Protein AF-0000000083412541 (afdb_homodimer)

Structure (mmCIF, N/CA/C/O backbone):
data_AF-0000000083412541-model_v1
#
loop_
_entity.id
_entity.type
_entity.pdbx_description
1 polymer 'Uncharacterized protein'
#
loop_
_atom_site.group_PDB
_atom_site.id
_atom_site.type_symbol
_atom_site.label_atom_id
_atom_site.label_alt_id
_atom_site.label_comp_id
_atom_site.label_asym_id
_atom_site.label_entity_id
_atom_site.label_seq_id
_atom_site.pdbx_PDB_ins_code
_atom_site.Cartn_x
_atom_site.Cartn_y
_atom_site.Cartn_z
_atom_site.occupancy
_atom_site.B_iso_or_equiv
_atom_site.auth_seq_id
_atom_site.auth_comp_id
_atom_site.auth_asym_id
_atom_site.auth_atom_id
_atom_site.pdbx_PDB_model_num
ATOM 1 N N . MET A 1 1 ? 16.438 6.242 -20.375 1 24.89 1 MET A N 1
ATOM 2 C CA . MET A 1 1 ? 15.352 6.723 -19.5 1 24.89 1 MET A CA 1
ATOM 3 C C . MET A 1 1 ? 15.547 6.246 -18.078 1 24.89 1 MET A C 1
ATOM 5 O O . MET A 1 1 ? 15.539 5.043 -17.812 1 24.89 1 MET A O 1
ATOM 9 N N . MET A 1 2 ? 16.391 6.902 -17.281 1 26.73 2 MET A N 1
ATOM 10 C CA . MET A 1 2 ? 16.906 6.688 -15.922 1 26.73 2 MET A CA 1
ATOM 11 C C . MET A 1 2 ? 15.758 6.418 -14.953 1 26.73 2 MET A C 1
ATOM 13 O O . MET A 1 2 ? 14.922 7.293 -14.711 1 26.73 2 MET A O 1
ATOM 17 N N . LYS A 1 3 ? 15.023 5.434 -14.969 1 42.69 3 LYS A N 1
ATOM 18 C CA . LYS A 1 3 ? 14.062 5.035 -13.945 1 42.69 3 LYS A CA 1
ATOM 19 C C . LYS A 1 3 ? 14.547 5.426 -12.555 1 42.69 3 LYS A C 1
ATOM 21 O O . LYS A 1 3 ? 15.578 4.941 -12.094 1 42.69 3 LYS A O 1
ATOM 26 N N . ASP A 1 4 ? 14.375 6.77 -12.156 1 46.69 4 ASP A N 1
ATOM 27 C CA . ASP A 1 4 ? 14.883 7.516 -11.008 1 46.69 4 ASP A CA 1
ATOM 28 C C . ASP A 1 4 ? 14.891 6.645 -9.75 1 46.69 4 ASP A C 1
ATOM 30 O O . ASP A 1 4 ? 14.016 5.797 -9.57 1 46.69 4 ASP A O 1
ATOM 34 N N . ALA A 1 5 ? 16 6.465 -9.242 1 48.81 5 ALA A N 1
ATOM 35 C CA . ALA A 1 5 ? 16.297 5.727 -8.016 1 48.81 5 ALA A CA 1
ATOM 36 C C . ALA A 1 5 ? 15.141 5.852 -7.016 1 48.81 5 ALA A C 1
ATOM 38 O O . ALA A 1 5 ? 14.883 4.934 -6.234 1 48.81 5 ALA A O 1
ATOM 39 N N . GLU A 1 6 ? 14.383 6.984 -7.168 1 51.44 6 GLU A N 1
ATOM 40 C CA . GLU A 1 6 ? 13.297 7.289 -6.234 1 51.44 6 GLU A CA 1
ATOM 41 C C . GLU A 1 6 ? 12.109 6.359 -6.445 1 51.44 6 GLU A C 1
ATOM 43 O O . GLU A 1 6 ? 11.344 6.094 -5.516 1 51.44 6 GLU A O 1
ATOM 48 N N . GLN A 1 7 ? 11.984 5.785 -7.664 1 57.19 7 GLN A N 1
ATOM 49 C CA . GLN A 1 7 ? 10.852 4.922 -7.977 1 57.19 7 GLN A CA 1
ATOM 50 C C . GLN A 1 7 ? 10.977 3.572 -7.277 1 57.19 7 GLN A C 1
ATOM 52 O O . GLN A 1 7 ? 9.977 2.875 -7.074 1 57.19 7 GLN A O 1
ATOM 57 N N . PHE A 1 8 ? 12.125 3.439 -6.754 1 64.38 8 PHE A N 1
ATOM 58 C CA . PHE A 1 8 ? 12.336 2.09 -6.246 1 64.38 8 PHE A CA 1
ATOM 59 C C . PHE A 1 8 ? 12.367 2.08 -4.723 1 64.38 8 PHE A C 1
ATOM 61 O O . PHE A 1 8 ? 12.805 1.107 -4.109 1 64.38 8 PHE A O 1
ATOM 68 N N . ARG A 1 9 ? 12.016 3.271 -4.273 1 81.12 9 ARG A N 1
ATOM 69 C CA . ARG A 1 9 ? 11.953 3.314 -2.814 1 81.12 9 ARG A CA 1
ATOM 70 C C . ARG A 1 9 ? 10.703 4.051 -2.338 1 81.12 9 ARG A C 1
ATOM 72 O O . ARG A 1 9 ? 10.273 5.023 -2.963 1 81.12 9 ARG A O 1
ATOM 79 N N . ASP A 1 10 ? 10.156 3.475 -1.354 1 89.44 10 ASP A N 1
ATOM 80 C CA . ASP A 1 10 ? 9.062 4.195 -0.703 1 89.44 10 ASP A CA 1
ATOM 81 C C . ASP A 1 10 ? 9.602 5.207 0.305 1 89.44 10 ASP A C 1
ATOM 83 O O . ASP A 1 10 ? 10.328 4.844 1.235 1 89.44 10 ASP A O 1
ATOM 87 N N . THR A 1 11 ? 9.297 6.469 0.085 1 93.88 11 THR A N 1
ATOM 88 C CA . THR A 1 11 ? 9.719 7.52 1.002 1 93.88 11 THR A CA 1
ATOM 89 C C . THR A 1 11 ? 9 7.387 2.344 1 93.88 11 THR A C 1
ATOM 91 O O . THR A 1 11 ? 9.609 7.559 3.398 1 93.88 11 THR A O 1
ATOM 94 N N . VAL A 1 12 ? 7.738 7.137 2.268 1 96.31 12 VAL A N 1
ATOM 95 C CA . VAL A 1 12 ? 6.922 6.812 3.432 1 96.31 12 VAL A CA 1
ATOM 96 C C . VAL A 1 12 ? 6.543 5.332 3.404 1 96.31 12 VAL A C 1
ATOM 98 O O . VAL A 1 12 ? 5.883 4.871 2.471 1 96.31 12 VAL A O 1
ATOM 101 N N . SER A 1 13 ? 6.977 4.645 4.418 1 93.88 13 SER A N 1
ATOM 102 C CA . SER A 1 13 ? 6.832 3.193 4.406 1 93.88 13 SER A CA 1
ATOM 103 C C . SER A 1 13 ? 5.363 2.783 4.363 1 93.88 13 SER A C 1
ATOM 105 O O . SER A 1 13 ? 4.496 3.51 4.852 1 93.88 13 SER A O 1
ATOM 107 N N . ALA A 1 14 ? 5.086 1.618 3.879 1 93.25 14 ALA A N 1
ATOM 108 C CA . ALA A 1 14 ? 3.734 1.067 3.826 1 93.25 14 ALA A CA 1
ATOM 109 C C . ALA A 1 14 ? 3.143 0.932 5.227 1 93.25 14 ALA A C 1
ATOM 111 O O . ALA A 1 14 ? 1.951 1.177 5.43 1 93.25 14 ALA A O 1
ATOM 112 N N . LYS A 1 15 ? 3.986 0.54 6.188 1 92.62 15 LYS A N 1
ATOM 113 C CA . LYS A 1 15 ? 3.508 0.376 7.555 1 92.62 15 LYS A CA 1
ATOM 114 C C . LYS A 1 15 ? 3.061 1.71 8.148 1 92.62 15 LYS A C 1
ATOM 116 O O . LYS A 1 15 ? 2.01 1.792 8.781 1 92.62 15 LYS A O 1
ATOM 121 N N . LEU A 1 16 ? 3.875 2.715 7.922 1 96.25 16 LEU A N 1
ATOM 122 C CA . LEU A 1 16 ? 3.486 4.039 8.391 1 96.25 16 LEU A CA 1
ATOM 123 C C . LEU A 1 16 ? 2.215 4.512 7.699 1 96.25 16 LEU A C 1
ATOM 125 O O . LEU A 1 16 ? 1.306 5.035 8.344 1 96.25 16 LEU A O 1
ATOM 129 N N . CYS A 1 17 ? 2.113 4.324 6.414 1 95.88 17 CYS A N 1
ATOM 130 C CA . CYS A 1 17 ? 0.925 4.711 5.664 1 95.88 17 CYS A CA 1
ATOM 131 C C . CYS A 1 17 ? -0.315 4.012 6.207 1 95.88 17 CYS A C 1
ATOM 133 O O . CYS A 1 17 ? -1.375 4.629 6.332 1 95.88 17 CYS A O 1
ATOM 135 N N . ASN A 1 18 ? -0.143 2.797 6.516 1 93.25 18 ASN A N 1
ATOM 136 C CA . ASN A 1 18 ? -1.267 2.043 7.062 1 93.25 18 ASN A CA 1
ATOM 137 C C . ASN A 1 18 ? -1.729 2.617 8.398 1 93.25 18 ASN A C 1
ATOM 139 O O . ASN A 1 18 ? -2.932 2.715 8.656 1 93.25 18 ASN A O 1
ATOM 143 N N . CYS A 1 19 ? -0.834 2.971 9.203 1 95.25 19 CYS A N 1
ATOM 144 C CA . CYS A 1 19 ? -1.18 3.574 10.484 1 95.25 19 CYS A CA 1
ATOM 145 C C . CYS A 1 19 ? -1.854 4.926 10.281 1 95.25 19 CYS A C 1
ATOM 147 O O . CYS A 1 19 ? -2.85 5.23 10.945 1 95.25 19 CYS A O 1
ATOM 149 N N . LEU A 1 20 ? -1.343 5.676 9.398 1 97.56 20 LEU A N 1
ATOM 150 C CA . LEU A 1 20 ? -1.844 7.023 9.172 1 97.56 20 LEU A CA 1
ATOM 151 C C . LEU A 1 20 ? -3.205 6.988 8.484 1 97.56 20 LEU A C 1
ATOM 153 O O . LEU A 1 20 ? -4.02 7.898 8.664 1 97.56 20 LEU A O 1
ATOM 157 N N . TYR A 1 21 ? -3.455 5.977 7.672 1 95.5 21 TYR A N 1
ATOM 158 C CA . TYR A 1 21 ? -4.699 5.871 6.914 1 95.5 21 TYR A CA 1
ATOM 159 C C . TYR A 1 21 ? -5.906 5.938 7.844 1 95.5 21 TYR A C 1
ATOM 161 O O . TYR A 1 21 ? -6.895 6.609 7.539 1 95.5 21 TYR A O 1
ATOM 169 N N . GLU A 1 22 ? -5.809 5.328 8.977 1 93.19 22 GLU A N 1
ATOM 170 C CA . GLU A 1 22 ? -6.922 5.293 9.922 1 93.19 22 GLU A CA 1
ATOM 171 C C . GLU A 1 22 ? -7.23 6.688 10.461 1 93.19 22 GLU A C 1
ATOM 173 O O . GLU A 1 22 ? -8.391 7.02 10.711 1 93.19 22 GLU A O 1
ATOM 178 N N . ALA A 1 23 ? -6.207 7.449 10.617 1 95.44 23 ALA A N 1
ATOM 179 C CA . ALA A 1 23 ? -6.352 8.797 11.172 1 95.44 23 ALA A CA 1
ATOM 180 C C . ALA A 1 23 ? -6.801 9.781 10.094 1 95.44 23 ALA A C 1
ATOM 182 O O . ALA A 1 23 ? -7.422 10.805 10.406 1 95.44 23 ALA A O 1
ATOM 183 N N . CYS A 1 24 ? -6.539 9.477 8.844 1 95.5 24 CYS A N 1
ATOM 184 C CA . CYS A 1 24 ? -6.73 10.445 7.77 1 95.5 24 CYS A CA 1
ATOM 185 C C . CYS A 1 24 ? -7.98 10.117 6.961 1 95.5 24 CYS A C 1
ATOM 187 O O . CYS A 1 24 ? -8.57 11.008 6.336 1 95.5 24 CYS A O 1
ATOM 189 N N . ASN A 1 25 ? -8.352 8.852 6.898 1 92.25 25 ASN A N 1
ATOM 190 C CA . ASN A 1 25 ? -9.5 8.422 6.102 1 92.25 25 ASN A CA 1
ATOM 191 C C . ASN A 1 25 ? -10.789 9.078 6.574 1 92.25 25 ASN A C 1
ATOM 193 O O . ASN A 1 25 ? -11.07 9.109 7.773 1 92.25 25 ASN A O 1
ATOM 197 N N . GLU A 1 26 ? -11.547 9.641 5.641 1 89.94 26 GLU A N 1
ATOM 198 C CA . GLU A 1 26 ? -12.812 10.328 5.859 1 89.94 26 GLU A CA 1
ATOM 199 C C . GLU A 1 26 ? -12.609 11.641 6.602 1 89.94 26 GLU A C 1
ATOM 201 O O . GLU A 1 26 ? -13.578 12.297 7.004 1 89.94 26 GLU A O 1
ATOM 206 N N . VAL A 1 27 ? -11.398 12.047 7.012 1 93 27 VAL A N 1
ATOM 207 C CA . VAL A 1 27 ? -11.078 13.328 7.625 1 93 27 VAL A CA 1
ATOM 208 C C . VAL A 1 27 ? -10.375 14.227 6.605 1 93 27 VAL A C 1
ATOM 210 O O . VAL A 1 27 ? -10.844 15.328 6.309 1 93 27 VAL A O 1
ATOM 213 N N . LEU A 1 28 ? -9.297 13.664 6.035 1 93.62 28 LEU A N 1
ATOM 214 C CA . LEU A 1 28 ? -8.531 14.43 5.059 1 93.62 28 LEU A CA 1
ATOM 215 C C . LEU A 1 28 ? -8.844 13.961 3.641 1 93.62 28 LEU A C 1
ATOM 217 O O . LEU A 1 28 ? -8.695 14.727 2.684 1 93.62 28 LEU A O 1
ATOM 221 N N . PHE A 1 29 ? -9.211 12.664 3.557 1 86.75 29 PHE A N 1
ATOM 222 C CA . PHE A 1 29 ? -9.43 12.047 2.254 1 86.75 29 PHE A CA 1
ATOM 223 C C . PHE A 1 29 ? -10.75 11.281 2.238 1 86.75 29 PHE A C 1
ATOM 225 O O . PHE A 1 29 ? -11.133 10.672 3.24 1 86.75 29 PHE A O 1
ATOM 232 N N . GLU A 1 30 ? -11.359 11.523 1.065 1 83 30 GLU A N 1
ATOM 233 C CA . GLU A 1 30 ? -12.57 10.734 0.871 1 83 30 GLU A CA 1
ATOM 234 C C . GLU A 1 30 ? -12.438 9.797 -0.327 1 83 30 GLU A C 1
ATOM 236 O O . GLU A 1 30 ? -11.664 10.062 -1.246 1 83 30 GLU A O 1
ATOM 241 N N . PHE A 1 31 ? -13.086 8.656 -0.274 1 80.5 31 PHE A N 1
ATOM 242 C CA . PHE A 1 31 ? -13.188 7.715 -1.385 1 80.5 31 PHE A CA 1
ATOM 243 C C . PHE A 1 31 ? -11.812 7.191 -1.776 1 80.5 31 PHE A C 1
ATOM 245 O O . PHE A 1 31 ? -11.453 7.203 -2.955 1 80.5 31 PHE A O 1
ATOM 252 N N . THR A 1 32 ? -11.023 6.938 -0.746 1 85.5 32 THR A N 1
ATOM 253 C CA . THR A 1 32 ? -9.688 6.398 -0.961 1 85.5 32 THR A CA 1
ATOM 254 C C . THR A 1 32 ? -9.531 5.051 -0.264 1 85.5 32 THR A C 1
ATOM 256 O O . THR A 1 32 ? -10.383 4.656 0.535 1 85.5 32 THR A O 1
ATOM 259 N N . THR A 1 33 ? -8.594 4.277 -0.745 1 89.06 33 THR A N 1
ATOM 260 C CA . THR A 1 33 ? -8.227 3.016 -0.11 1 89.06 33 THR A CA 1
ATOM 261 C C . THR A 1 33 ? -6.84 3.109 0.519 1 89.06 33 THR A C 1
ATOM 263 O O . THR A 1 33 ? -6.078 4.031 0.217 1 89.06 33 THR A O 1
ATOM 266 N N . PRO A 1 34 ? -6.5 2.207 1.405 1 91.25 34 PRO A N 1
ATOM 267 C CA . PRO A 1 34 ? -5.152 2.213 1.986 1 91.25 34 PRO A CA 1
ATOM 268 C C . PRO A 1 34 ? -4.055 2.205 0.928 1 91.25 34 PRO A C 1
ATOM 270 O O . PRO A 1 34 ? -3.031 2.877 1.089 1 91.25 34 PRO A O 1
ATOM 273 N N . ILE A 1 35 ? -4.293 1.485 -0.085 1 90.5 35 ILE A N 1
ATOM 274 C CA . ILE A 1 35 ? -3.289 1.375 -1.137 1 90.5 35 ILE A CA 1
ATOM 275 C C . ILE A 1 35 ? -3.178 2.701 -1.886 1 90.5 35 ILE A C 1
ATOM 277 O O . ILE A 1 35 ? -2.076 3.209 -2.104 1 90.5 35 ILE A O 1
ATOM 281 N N . MET A 1 36 ? -4.312 3.275 -2.215 1 87.25 36 MET A N 1
ATOM 282 C CA . MET A 1 36 ? -4.305 4.566 -2.9 1 87.25 36 MET A CA 1
ATOM 283 C C . MET A 1 36 ? -3.707 5.648 -2.01 1 87.25 36 MET A C 1
ATOM 285 O O . MET A 1 36 ? -2.963 6.508 -2.486 1 87.25 36 MET A O 1
ATOM 289 N N . PHE A 1 37 ? -4.043 5.586 -0.778 1 91.12 37 PHE A N 1
ATOM 290 C CA . PHE A 1 37 ? -3.475 6.523 0.181 1 91.12 37 PHE A CA 1
ATOM 291 C C . PHE A 1 37 ? -1.955 6.41 0.211 1 91.12 37 PHE A C 1
ATOM 293 O O . PHE A 1 37 ? -1.251 7.422 0.175 1 91.12 37 PHE A O 1
ATOM 300 N N . SER A 1 38 ? -1.471 5.16 0.249 1 91.69 38 SER A N 1
ATOM 301 C CA . SER A 1 38 ? -0.03 4.934 0.283 1 91.69 38 SER A CA 1
ATOM 302 C C . SER A 1 38 ? 0.643 5.457 -0.981 1 91.69 38 SER A C 1
ATOM 304 O O . SER A 1 38 ? 1.747 6.004 -0.922 1 91.69 38 SER A O 1
ATOM 306 N N . PHE A 1 39 ? -0.019 5.215 -2.01 1 88.88 39 PHE A N 1
ATOM 307 C CA . PHE A 1 39 ? 0.487 5.711 -3.283 1 88.88 39 PHE A CA 1
ATOM 308 C C . PHE A 1 39 ? 0.556 7.234 -3.281 1 88.88 39 PHE A C 1
ATOM 310 O O . PHE A 1 39 ? 1.54 7.816 -3.742 1 88.88 39 PHE A O 1
ATOM 317 N N . TYR A 1 40 ? -0.439 7.848 -2.754 1 88.5 40 TYR A N 1
ATOM 318 C CA . TYR A 1 40 ? -0.505 9.305 -2.664 1 88.5 40 TYR A CA 1
ATOM 319 C C . TYR A 1 40 ? 0.559 9.836 -1.715 1 88.5 40 TYR A C 1
ATOM 321 O O . TYR A 1 40 ? 1.226 10.828 -2.018 1 88.5 40 TYR A O 1
ATOM 329 N N . MET A 1 41 ? 0.7 9.148 -0.62 1 92.19 41 MET A N 1
ATOM 330 C CA . MET A 1 41 ? 1.68 9.562 0.384 1 92.19 41 MET A CA 1
ATOM 331 C C . MET A 1 41 ? 3.094 9.516 -0.185 1 92.19 41 MET A C 1
ATOM 333 O O . MET A 1 41 ? 3.98 10.227 0.285 1 92.19 41 MET A O 1
ATOM 337 N N . ASN A 1 42 ? 3.209 8.719 -1.214 1 91.19 42 ASN A N 1
ATOM 338 C CA . ASN A 1 42 ? 4.539 8.586 -1.796 1 91.19 42 ASN A CA 1
ATOM 339 C C . ASN A 1 42 ? 4.652 9.328 -3.121 1 91.19 42 ASN A C 1
ATOM 341 O O . ASN A 1 42 ? 5.59 9.109 -3.889 1 91.19 42 ASN A O 1
ATOM 345 N N . ILE A 1 43 ? 3.721 10.062 -3.389 1 88.12 43 ILE A N 1
ATOM 346 C CA . ILE A 1 43 ? 3.703 11 -4.508 1 88.12 43 ILE A CA 1
ATOM 347 C C . ILE A 1 43 ? 3.887 10.242 -5.82 1 88.12 43 ILE A C 1
ATOM 349 O O . ILE A 1 43 ? 4.645 10.664 -6.691 1 88.12 43 ILE A O 1
ATOM 353 N N . ARG A 1 44 ? 3.445 8.992 -5.887 1 77.88 44 ARG A N 1
ATOM 354 C CA . ARG A 1 44 ? 3.678 8.148 -7.051 1 77.88 44 ARG A CA 1
ATOM 355 C C . ARG A 1 44 ? 2.605 8.367 -8.109 1 77.88 44 ARG A C 1
ATOM 357 O O . ARG A 1 44 ? 2.742 7.898 -9.242 1 77.88 44 ARG A O 1
ATOM 364 N N . SER A 1 45 ? 1.437 8.867 -7.906 1 63.84 45 SER A N 1
ATOM 365 C CA . SER A 1 45 ? 0.427 9 -8.953 1 63.84 45 SER A CA 1
ATOM 366 C C . SER A 1 45 ? 0.494 10.367 -9.617 1 63.84 45 SER A C 1
ATOM 368 O O . SER A 1 45 ? 0.672 11.391 -8.945 1 63.84 45 SER A O 1
ATOM 370 N N . GLU A 1 46 ? 0.803 10.266 -10.922 1 56.28 46 GLU A N 1
ATOM 371 C CA . GLU A 1 46 ? 0.616 11.547 -11.594 1 56.28 46 GLU A CA 1
ATOM 372 C C . GLU A 1 46 ? -0.847 11.977 -11.562 1 56.28 46 GLU A C 1
ATOM 374 O O . GLU A 1 46 ? -1.148 13.172 -11.594 1 56.28 46 GLU A O 1
ATOM 379 N N . GLN A 1 47 ? -1.714 10.914 -11.797 1 54.22 47 GLN A N 1
ATOM 380 C CA . GLN A 1 47 ? -3.131 11.258 -11.836 1 54.22 47 GLN A CA 1
ATOM 381 C C . GLN A 1 47 ? -3.713 11.352 -10.422 1 54.22 47 GLN A C 1
ATOM 383 O O . GLN A 1 47 ? -3.361 10.555 -9.547 1 54.22 47 GLN A O 1
ATOM 388 N N . ASP A 1 48 ? -4.027 12.531 -10.086 1 53.44 48 ASP A N 1
ATOM 389 C CA . ASP A 1 48 ? -4.645 12.898 -8.812 1 53.44 48 ASP A CA 1
ATOM 390 C C . ASP A 1 48 ? -5.961 12.148 -8.609 1 53.44 48 ASP A C 1
ATOM 392 O O . ASP A 1 48 ? -7.02 12.609 -9.039 1 53.44 48 ASP A O 1
ATOM 396 N N . PHE A 1 49 ? -5.945 10.859 -8.453 1 55.25 49 PHE A N 1
ATOM 397 C CA . PHE A 1 49 ? -7.23 10.195 -8.281 1 55.25 49 PHE A CA 1
ATOM 398 C C . PHE A 1 49 ? -7.871 10.578 -6.953 1 55.25 49 PHE A C 1
ATOM 400 O O . PHE A 1 49 ? -9.086 10.477 -6.789 1 55.25 49 PHE A O 1
ATOM 407 N N . PHE A 1 50 ? -6.934 11.188 -6.227 1 63.72 50 PHE A N 1
ATOM 408 C CA . PHE A 1 50 ? -7.43 11.445 -4.879 1 63.72 50 PHE A CA 1
ATOM 409 C C . PHE A 1 50 ? -6.953 12.805 -4.375 1 63.72 50 PHE A C 1
ATOM 411 O O . PHE A 1 50 ? -5.793 13.172 -4.574 1 63.72 50 PHE A O 1
ATOM 418 N N . GLN A 1 51 ? -8.016 13.539 -4.199 1 70.31 51 GLN A N 1
ATOM 419 C CA . GLN A 1 51 ? -7.695 14.859 -3.654 1 70.31 51 GLN A CA 1
ATOM 420 C C . GLN A 1 51 ? -8.172 14.984 -2.209 1 70.31 51 GLN A C 1
ATOM 422 O O . GLN A 1 51 ? -9.242 14.477 -1.856 1 70.31 51 GLN A O 1
ATOM 427 N N . PRO A 1 52 ? -7.285 15.609 -1.458 1 75.81 52 PRO A N 1
ATOM 428 C CA . PRO A 1 52 ? -7.715 15.891 -0.084 1 75.81 52 PRO A CA 1
ATOM 429 C C . PRO A 1 52 ? -8.984 16.734 -0.021 1 75.81 52 PRO A C 1
ATOM 431 O O . PRO A 1 52 ? -9.25 17.516 -0.938 1 75.81 52 PRO A O 1
ATOM 434 N N . ILE A 1 53 ? -9.781 16.438 1.003 1 81.25 53 ILE A N 1
ATOM 435 C CA . ILE A 1 53 ? -11.008 17.203 1.258 1 81.25 53 ILE A CA 1
ATOM 436 C C . ILE A 1 53 ? -10.672 18.688 1.407 1 81.25 53 ILE A C 1
ATOM 438 O O . ILE A 1 53 ? -9.672 19.047 2.031 1 81.25 53 ILE A O 1
ATOM 442 N N . LYS A 1 54 ? -11.57 19.438 0.964 1 77.75 54 LYS A N 1
ATOM 443 C CA . LYS A 1 54 ? -11.398 20.891 1.019 1 77.75 54 LYS A CA 1
ATOM 444 C C . LYS A 1 54 ? -11.523 21.406 2.449 1 77.75 54 LYS A C 1
ATOM 446 O O . LYS A 1 54 ? -12.156 20.766 3.291 1 77.75 54 LYS A O 1
ATOM 451 N N . PHE A 1 55 ? -10.75 22.422 2.873 1 78.94 55 PHE A N 1
ATOM 452 C CA . PHE A 1 55 ? -10.82 23.188 4.109 1 78.94 55 PHE A CA 1
ATOM 453 C C . PHE A 1 55 ? -10.18 22.422 5.262 1 78.94 55 PHE A C 1
ATOM 455 O O . PHE A 1 55 ? -10.5 22.656 6.426 1 78.94 55 PHE A O 1
ATOM 462 N N . LYS A 1 56 ? -9.477 21.484 4.859 1 90.44 56 LYS A N 1
ATOM 463 C CA . LYS A 1 56 ? -8.758 20.734 5.891 1 90.44 56 LYS A CA 1
ATOM 464 C C . LYS A 1 56 ? -7.262 21.031 5.844 1 90.44 56 LYS A C 1
ATOM 466 O O . LYS A 1 56 ? -6.441 20.156 6.141 1 90.44 56 LYS A O 1
ATOM 471 N N . GLN A 1 57 ? -6.957 22.219 5.453 1 92.06 57 GLN A N 1
ATOM 472 C CA . GLN A 1 57 ? -5.566 22.594 5.219 1 92.06 57 GLN A CA 1
ATOM 473 C C . GLN A 1 57 ? -4.754 22.531 6.508 1 92.06 57 GLN A C 1
ATOM 475 O O . GLN A 1 57 ? -3.592 22.125 6.5 1 92.06 57 GLN A O 1
ATOM 480 N N . LEU A 1 58 ? -5.379 22.891 7.582 1 94.75 58 LEU A N 1
ATOM 481 C CA . LEU A 1 58 ? -4.672 22.859 8.859 1 94.75 58 LEU A CA 1
ATOM 482 C C . LEU A 1 58 ? -4.285 21.438 9.227 1 94.75 58 LEU A C 1
ATOM 484 O O . LEU A 1 58 ? -3.158 21.188 9.664 1 94.75 58 LEU A O 1
ATOM 488 N N . HIS A 1 59 ? -5.238 20.562 9.062 1 96.88 59 HIS A N 1
ATOM 489 C CA . HIS A 1 59 ? -4.977 19.172 9.359 1 96.88 59 HIS A CA 1
ATOM 490 C C . HIS A 1 59 ? -3.914 18.594 8.43 1 96.88 59 HIS A C 1
ATOM 492 O O . HIS A 1 59 ? -3.033 17.844 8.867 1 96.88 59 HIS A O 1
ATOM 498 N N . ILE A 1 60 ? -3.949 19.016 7.184 1 96.12 60 ILE A N 1
ATOM 499 C CA . ILE A 1 60 ? -2.949 18.547 6.227 1 96.12 60 ILE A CA 1
ATOM 500 C C . ILE A 1 60 ? -1.573 19.078 6.629 1 96.12 60 ILE A C 1
ATOM 502 O O . ILE A 1 60 ? -0.585 18.344 6.59 1 96.12 60 ILE A O 1
ATOM 506 N N . CYS A 1 61 ? -1.514 20.297 7.027 1 97.38 61 CYS A N 1
ATOM 507 C CA . CYS A 1 61 ? -0.251 20.891 7.449 1 97.38 61 CYS A CA 1
ATOM 508 C C . CYS A 1 61 ? 0.35 20.125 8.617 1 97.38 61 CYS A C 1
ATOM 510 O O . CYS A 1 61 ? 1.541 19.812 8.609 1 97.38 61 CYS A O 1
ATOM 512 N N . TYR A 1 62 ? -0.479 19.812 9.562 1 97.88 62 TYR A N 1
ATOM 513 C CA . TYR A 1 62 ? 0.047 19.109 10.727 1 97.88 62 TYR A CA 1
ATOM 514 C C . TYR A 1 62 ? 0.529 17.719 10.352 1 97.88 62 TYR A C 1
ATOM 516 O O . TYR A 1 62 ? 1.595 17.281 10.789 1 97.88 62 TYR A O 1
ATOM 524 N N . MET A 1 63 ? -0.278 16.984 9.625 1 97.75 63 MET A N 1
ATOM 525 C CA . MET A 1 63 ? 0.12 15.664 9.18 1 97.75 63 MET A CA 1
ATOM 526 C C . MET A 1 63 ? 1.443 15.711 8.422 1 97.75 63 MET A C 1
ATOM 528 O O . MET A 1 63 ? 2.338 14.906 8.672 1 97.75 63 MET A O 1
ATOM 532 N N . VAL A 1 64 ? 1.586 16.672 7.504 1 97.88 64 VAL A N 1
ATOM 533 C CA . VAL A 1 64 ? 2.809 16.844 6.723 1 97.88 64 VAL A CA 1
ATOM 534 C C . VAL A 1 64 ? 3.98 17.141 7.652 1 97.88 64 VAL A C 1
ATOM 536 O O . VAL A 1 64 ? 5.047 16.531 7.535 1 97.88 64 VAL A O 1
ATOM 539 N N . TYR A 1 65 ? 3.748 18.031 8.578 1 98.44 65 TYR A N 1
ATOM 540 C CA . TYR A 1 65 ? 4.762 18.375 9.57 1 98.44 65 TYR A CA 1
ATOM 541 C C . TYR A 1 65 ? 5.223 17.156 10.344 1 98.44 65 TYR A C 1
ATOM 543 O O . TYR A 1 65 ? 6.426 16.922 10.492 1 98.44 65 TYR A O 1
ATOM 551 N N . ALA A 1 66 ? 4.309 16.391 10.797 1 98.31 66 ALA A N 1
ATOM 552 C CA . ALA A 1 66 ? 4.609 15.227 11.633 1 98.31 66 ALA A CA 1
ATOM 553 C C . ALA A 1 66 ? 5.332 14.148 10.828 1 98.31 66 ALA A C 1
ATOM 555 O O . ALA A 1 66 ? 6.301 13.555 11.305 1 98.31 66 ALA A O 1
ATOM 556 N N . VAL A 1 67 ? 4.926 13.883 9.633 1 98.44 67 VAL A N 1
ATOM 557 C CA . VAL A 1 67 ? 5.473 12.812 8.805 1 98.44 67 VAL A CA 1
ATOM 558 C C . VAL A 1 67 ? 6.855 13.203 8.297 1 98.44 67 VAL A C 1
ATOM 560 O O . VAL A 1 67 ? 7.762 12.367 8.234 1 98.44 67 VAL A O 1
ATOM 563 N N . GLU A 1 68 ? 7.035 14.477 7.871 1 98.31 68 GLU A N 1
ATOM 564 C CA . GLU A 1 68 ? 8.32 14.969 7.383 1 98.31 68 GLU A CA 1
ATOM 565 C C . GLU A 1 68 ? 9.445 14.617 8.344 1 98.31 68 GLU A C 1
ATOM 567 O O . GLU A 1 68 ? 10.531 14.211 7.922 1 98.31 68 GLU A O 1
ATOM 572 N N . LYS A 1 69 ? 9.172 14.641 9.602 1 97.5 69 LYS A N 1
ATOM 573 C CA . LYS A 1 69 ? 10.172 14.43 10.641 1 97.5 69 LYS A CA 1
ATOM 574 C C . LYS A 1 69 ? 10.57 12.961 10.734 1 97.5 69 LYS A C 1
ATOM 576 O O . LYS A 1 69 ? 11.617 12.633 11.297 1 97.5 69 LYS A O 1
ATOM 581 N N . LEU A 1 70 ? 9.75 12.125 10.203 1 97.44 70 LEU A N 1
ATOM 582 C CA . LEU A 1 70 ? 10.008 10.695 10.297 1 97.44 70 LEU A CA 1
ATOM 583 C C . LEU A 1 70 ? 10.805 10.203 9.086 1 97.44 70 LEU A C 1
ATOM 585 O O . LEU A 1 70 ? 11.266 9.062 9.062 1 97.44 70 LEU A O 1
ATOM 589 N N . ILE A 1 71 ? 10.93 11.031 8.086 1 96.44 71 ILE A N 1
ATOM 590 C CA . ILE A 1 71 ? 11.609 10.656 6.848 1 96.44 71 ILE A CA 1
ATOM 591 C C . ILE A 1 71 ? 13.102 10.969 6.961 1 96.44 71 ILE A C 1
ATOM 593 O O . ILE A 1 71 ? 13.484 12.07 7.363 1 96.44 71 ILE A O 1
ATOM 597 N N . SER A 1 72 ? 13.953 9.93 6.715 1 94.19 72 SER A N 1
ATOM 598 C CA . SER A 1 72 ? 15.406 10.086 6.746 1 94.19 72 SER A CA 1
ATOM 599 C C . SER A 1 72 ? 16.031 9.773 5.391 1 94.19 72 SER A C 1
ATOM 601 O O . SER A 1 72 ? 15.617 8.82 4.723 1 94.19 72 SER A O 1
ATOM 603 N N . PRO A 1 73 ? 17.062 10.57 4.969 1 95.69 73 PRO A N 1
ATOM 604 C CA . PRO A 1 73 ? 17.641 11.734 5.648 1 95.69 73 PRO A CA 1
ATOM 605 C C . PRO A 1 73 ? 16.734 12.961 5.59 1 95.69 73 PRO A C 1
ATOM 607 O O . PRO A 1 73 ? 15.773 12.984 4.812 1 95.69 73 PRO A O 1
ATOM 610 N N . SER A 1 74 ? 17 13.992 6.336 1 95.88 74 SER A N 1
ATOM 611 C CA . SER A 1 74 ? 16.156 15.18 6.492 1 95.88 74 SER A CA 1
ATOM 612 C C . SER A 1 74 ? 15.922 15.867 5.156 1 95.88 74 SER A C 1
ATOM 614 O O . SER A 1 74 ? 14.836 16.406 4.914 1 95.88 74 SER A O 1
ATOM 616 N N . ALA A 1 75 ? 16.891 15.852 4.305 1 96.19 75 ALA A N 1
ATOM 617 C CA . ALA A 1 75 ? 16.734 16.484 2.994 1 96.19 75 ALA A CA 1
ATOM 618 C C . ALA A 1 75 ? 15.617 15.812 2.195 1 96.19 75 ALA A C 1
ATOM 620 O O . ALA A 1 75 ? 14.852 16.484 1.503 1 96.19 75 ALA A O 1
ATOM 621 N N . LEU A 1 76 ? 15.453 14.508 2.334 1 95.56 76 LEU A N 1
ATOM 622 C CA . LEU A 1 76 ? 14.398 13.766 1.659 1 95.56 76 LEU A CA 1
ATOM 623 C C . LEU A 1 76 ? 13.031 14.117 2.236 1 95.56 76 LEU A C 1
ATOM 625 O O . LEU A 1 76 ? 12.047 14.219 1.498 1 95.56 76 LEU A O 1
ATOM 629 N N . GLY A 1 77 ? 13.016 14.289 3.512 1 97 77 GLY A N 1
ATOM 630 C CA . GLY A 1 77 ? 11.781 14.719 4.16 1 97 77 GLY A CA 1
ATOM 631 C C . GLY A 1 77 ? 11.289 16.062 3.672 1 97 77 GLY A C 1
ATOM 632 O O . GLY A 1 77 ? 10.094 16.234 3.408 1 97 77 GLY A O 1
ATOM 633 N N . LYS A 1 78 ? 12.195 16.938 3.525 1 97.06 78 LYS A N 1
ATOM 634 C CA . LYS A 1 78 ? 11.844 18.281 3.059 1 97.06 78 LYS A CA 1
ATOM 635 C C . LYS A 1 78 ? 11.359 18.25 1.611 1 97.06 78 LYS A C 1
ATOM 637 O O . LYS A 1 78 ? 10.414 18.953 1.249 1 97.06 78 LYS A O 1
ATOM 642 N N . GLU A 1 79 ? 12.023 17.5 0.855 1 96.38 79 GLU A N 1
ATOM 643 C CA . GLU A 1 79 ? 11.578 17.344 -0.527 1 96.38 79 GLU A CA 1
ATOM 644 C C . GLU A 1 79 ? 10.18 16.734 -0.593 1 96.38 79 GLU A C 1
ATOM 646 O O . GLU A 1 79 ? 9.328 17.203 -1.345 1 96.38 79 GLU A O 1
ATOM 651 N N . TRP A 1 80 ? 9.992 15.719 0.134 1 96.38 80 TRP A N 1
ATOM 652 C CA . TRP A 1 80 ? 8.695 15.062 0.191 1 96.38 80 TRP A CA 1
ATOM 653 C C . TRP A 1 80 ? 7.598 16.047 0.583 1 96.38 80 TRP A C 1
ATOM 655 O O . TRP A 1 80 ? 6.555 16.125 -0.069 1 96.38 80 TRP A O 1
ATOM 665 N N . SER A 1 81 ? 7.852 16.781 1.701 1 97.25 81 SER A N 1
ATOM 666 C CA . SER A 1 81 ? 6.824 17.703 2.18 1 97.25 81 SER A CA 1
ATOM 667 C C . SER A 1 81 ? 6.508 18.766 1.138 1 97.25 81 SER A C 1
ATOM 669 O O . SER A 1 81 ? 5.344 19.109 0.934 1 97.25 81 SER A O 1
ATOM 671 N N . SER A 1 82 ? 7.52 19.219 0.468 1 96.69 82 SER A N 1
ATOM 672 C CA . SER A 1 82 ? 7.32 20.234 -0.566 1 96.69 82 SER A CA 1
ATOM 673 C C . SER A 1 82 ? 6.445 19.703 -1.696 1 96.69 82 SER A C 1
ATOM 675 O O . SER A 1 82 ? 5.5 20.375 -2.125 1 96.69 82 SER A O 1
ATOM 677 N N . LEU A 1 83 ? 6.684 18.516 -2.141 1 93.25 83 LEU A N 1
ATOM 678 C CA . LEU A 1 83 ? 5.93 17.906 -3.229 1 93.25 83 LEU A CA 1
ATOM 679 C C . LEU A 1 83 ? 4.504 17.578 -2.787 1 93.25 83 LEU A C 1
ATOM 681 O O . LEU A 1 83 ? 3.555 17.766 -3.553 1 93.25 83 LEU A O 1
ATOM 685 N N . PHE A 1 84 ? 4.359 17.156 -1.581 1 93.56 84 PHE A N 1
ATOM 686 C CA . PHE A 1 84 ? 3.043 16.812 -1.058 1 93.56 84 PHE A CA 1
ATOM 687 C C . PHE A 1 84 ? 2.16 18.047 -0.963 1 93.56 84 PHE A C 1
ATOM 689 O O . PHE A 1 84 ? 0.988 18.016 -1.348 1 93.56 84 PHE A O 1
ATOM 696 N N . LEU A 1 85 ? 2.732 19.078 -0.455 1 94 85 LEU A N 1
ATOM 697 C CA . LEU A 1 85 ? 2 20.328 -0.319 1 94 85 LEU A CA 1
ATOM 698 C C . LEU A 1 85 ? 1.575 20.859 -1.684 1 94 85 LEU A C 1
ATOM 700 O O . LEU A 1 85 ? 0.43 21.281 -1.862 1 94 85 LEU A O 1
ATOM 704 N N . LYS A 1 86 ? 2.51 20.844 -2.551 1 91.75 86 LYS A N 1
ATOM 705 C CA . LYS A 1 86 ? 2.201 21.281 -3.91 1 91.75 86 LYS A CA 1
ATOM 706 C C . LYS A 1 86 ? 1.025 20.5 -4.484 1 91.75 86 LYS A C 1
ATOM 708 O O . LYS A 1 86 ? 0.098 21.078 -5.051 1 91.75 86 LYS A O 1
ATOM 713 N N . ARG A 1 87 ? 1.035 19.219 -4.258 1 88.06 87 ARG A N 1
ATOM 714 C CA . ARG A 1 87 ? -0.028 18.359 -4.762 1 88.06 87 ARG A CA 1
ATOM 715 C C . ARG A 1 87 ? -1.351 18.656 -4.062 1 88.06 87 ARG A C 1
ATOM 717 O O . ARG A 1 87 ? -2.418 18.531 -4.668 1 88.06 87 ARG A O 1
ATOM 724 N N . SER A 1 88 ? -1.28 19.047 -2.84 1 88.19 88 SER A N 1
ATOM 725 C CA . SER A 1 88 ? -2.471 19.312 -2.039 1 88.19 88 SER A CA 1
ATOM 726 C C . SER A 1 88 ? -2.975 20.734 -2.246 1 88.19 88 SER A C 1
ATOM 728 O O . SER A 1 88 ? -3.975 21.141 -1.65 1 88.19 88 SER A O 1
ATOM 730 N N . GLY A 1 89 ? -2.268 21.516 -3.014 1 88.5 89 GLY A N 1
ATOM 731 C CA . GLY A 1 89 ? -2.656 22.891 -3.27 1 88.5 89 GLY A CA 1
ATOM 732 C C . GLY A 1 89 ? -2.344 23.828 -2.113 1 88.5 89 GLY A C 1
ATOM 733 O O . GLY A 1 89 ? -3.02 24.844 -1.927 1 88.5 89 GLY A O 1
ATOM 734 N N . ILE A 1 90 ? -1.411 23.469 -1.287 1 94.06 90 ILE A N 1
ATOM 735 C CA . ILE A 1 90 ? -1.046 24.297 -0.141 1 94.06 90 ILE A CA 1
ATOM 736 C C . ILE A 1 90 ? 0.297 24.969 -0.4 1 94.06 90 ILE A C 1
ATOM 738 O O . ILE A 1 90 ? 1.283 24.312 -0.723 1 94.06 90 ILE A O 1
ATOM 742 N N . SER A 1 91 ? 0.359 26.281 -0.272 1 95.31 91 SER A N 1
ATOM 743 C CA . SER A 1 91 ? 1.59 27.031 -0.519 1 95.31 91 SER A CA 1
ATOM 744 C C . SER A 1 91 ? 2.582 26.844 0.625 1 95.31 91 SER A C 1
ATOM 746 O O . SER A 1 91 ? 2.184 26.625 1.771 1 95.31 91 SER A O 1
ATOM 748 N N . GLN A 1 92 ? 3.861 27.016 0.276 1 96.31 92 GLN A N 1
ATOM 749 C CA . GLN A 1 92 ? 4.906 26.906 1.286 1 96.31 92 GLN A CA 1
ATOM 750 C C . GLN A 1 92 ? 4.758 27.969 2.359 1 96.31 92 GLN A C 1
ATOM 752 O O . GLN A 1 92 ? 4.883 27.688 3.551 1 96.31 92 GLN A O 1
ATOM 757 N N . PRO A 1 93 ? 4.457 29.188 1.984 1 97.31 93 PRO A N 1
ATOM 758 C CA . PRO A 1 93 ? 4.246 30.203 3.018 1 97.31 93 PRO A CA 1
ATOM 759 C C . PRO A 1 93 ? 3.107 29.844 3.971 1 97.31 93 PRO A C 1
ATOM 761 O O . PRO A 1 93 ? 3.24 30.016 5.188 1 97.31 93 PRO A O 1
ATOM 764 N N . TYR A 1 94 ? 2.023 29.453 3.484 1 96.56 94 TYR A N 1
ATOM 765 C CA . TYR A 1 94 ? 0.91 29.031 4.332 1 96.56 94 TYR A CA 1
ATOM 766 C C . TYR A 1 94 ? 1.329 27.922 5.277 1 96.56 94 TYR A C 1
ATOM 768 O O . TYR A 1 94 ? 1.046 27.969 6.477 1 96.56 94 TYR A O 1
ATOM 776 N N . TYR A 1 95 ? 1.996 26.969 4.762 1 97.5 95 TYR A N 1
ATOM 777 C CA . TYR A 1 95 ? 2.457 25.828 5.555 1 97.5 95 TYR A CA 1
ATOM 778 C C . TYR A 1 95 ? 3.375 26.297 6.68 1 97.5 95 TYR A C 1
ATOM 780 O O . TYR A 1 95 ? 3.211 25.875 7.832 1 97.5 95 TYR A O 1
ATOM 788 N N . LYS A 1 96 ? 4.344 27.1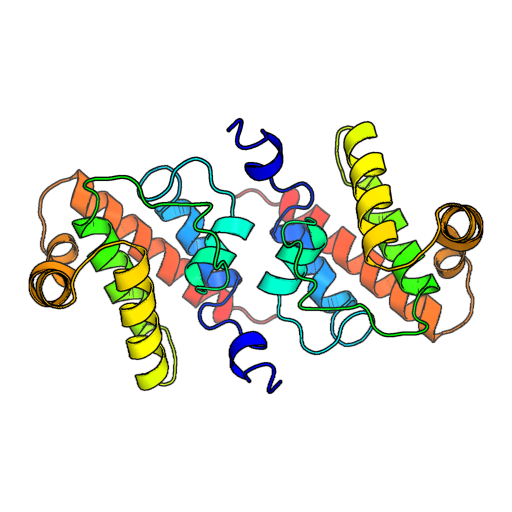09 6.367 1 97 96 LYS A N 1
ATOM 789 C CA . LYS A 1 96 ? 5.289 27.594 7.367 1 97 96 LYS A CA 1
ATOM 790 C C . LYS A 1 96 ? 4.566 28.312 8.5 1 97 96 LYS A C 1
ATOM 792 O O . LYS A 1 96 ? 4.953 28.203 9.664 1 97 96 LYS A O 1
ATOM 797 N N . SER A 1 97 ? 3.498 28.953 8.188 1 96.5 97 SER A N 1
ATOM 798 C CA . SER A 1 97 ? 2.775 29.766 9.164 1 96.5 97 SER A CA 1
ATOM 799 C C . SER A 1 97 ? 1.818 28.922 9.992 1 96.5 97 SER A C 1
ATOM 801 O O . SER A 1 97 ? 1.457 29.297 11.109 1 96.5 97 SER A O 1
ATOM 803 N N . HIS A 1 98 ? 1.431 27.703 9.469 1 96.25 98 HIS A N 1
ATOM 804 C CA . HIS A 1 98 ? 0.261 27.078 10.07 1 96.25 98 HIS A CA 1
ATOM 805 C C . HIS A 1 98 ? 0.558 25.641 10.469 1 96.25 98 HIS A C 1
ATOM 807 O O . HIS A 1 98 ? -0.268 24.984 11.109 1 96.25 98 HIS A O 1
ATOM 813 N N . ARG A 1 99 ? 1.683 25.062 10.156 1 95.38 99 ARG A N 1
ATOM 814 C CA . ARG A 1 99 ? 1.986 23.641 10.328 1 95.38 99 ARG A CA 1
ATOM 815 C C . ARG A 1 99 ? 1.877 23.234 11.797 1 95.38 99 ARG A C 1
ATOM 817 O O . ARG A 1 99 ? 1.653 22.062 12.109 1 95.38 99 ARG A O 1
ATOM 824 N N . LEU A 1 100 ? 1.94 24.203 12.734 1 95.88 100 LEU A N 1
ATOM 825 C CA . LEU A 1 100 ? 1.887 23.875 14.148 1 95.88 100 LEU A CA 1
ATOM 826 C C . LEU A 1 100 ? 0.554 24.297 14.758 1 95.88 100 LEU A C 1
ATOM 828 O O . LEU A 1 100 ? 0.339 24.141 15.961 1 95.88 100 LEU A O 1
ATOM 832 N N . ASP A 1 101 ? -0.344 24.781 13.938 1 92.5 101 ASP A N 1
ATOM 833 C CA . ASP A 1 101 ? -1.611 25.281 14.461 1 92.5 101 ASP A CA 1
ATOM 834 C C . ASP A 1 101 ? -2.416 24.172 15.125 1 92.5 101 ASP A C 1
ATOM 836 O O . ASP A 1 101 ? -3.002 24.375 16.188 1 92.5 101 ASP A O 1
ATOM 840 N N . ASP A 1 102 ? -2.467 22.984 14.523 1 90.56 102 ASP A N 1
ATOM 841 C CA . ASP A 1 102 ? -3.16 21.859 15.141 1 90.56 102 ASP A CA 1
ATOM 842 C C . ASP A 1 102 ? -2.52 21.484 16.469 1 90.56 102 ASP A C 1
ATOM 844 O O . ASP A 1 102 ? -3.217 21.125 17.422 1 90.56 102 ASP A O 1
ATOM 848 N N . ALA A 1 103 ? -1.262 21.594 16.484 1 91.44 103 ALA A N 1
ATOM 849 C CA . ALA A 1 103 ? -0.525 21.203 17.688 1 91.44 103 ALA A CA 1
ATOM 850 C C . ALA A 1 103 ? -0.859 22.141 18.859 1 91.44 103 ALA A C 1
ATOM 852 O O . ALA A 1 103 ? -0.848 21.719 20.016 1 91.44 103 ALA A O 1
ATOM 853 N N . ARG A 1 104 ? -1.287 23.312 18.516 1 94.62 104 ARG A N 1
ATOM 854 C CA . ARG A 1 104 ? -1.476 24.344 19.531 1 94.62 104 ARG A CA 1
ATOM 855 C C . ARG A 1 104 ? -2.959 24.609 19.766 1 94.62 104 ARG A C 1
ATOM 857 O O . ARG A 1 104 ? -3.32 25.344 20.688 1 94.62 104 ARG A O 1
ATOM 864 N N . SER A 1 105 ? -3.756 24.047 18.953 1 94.06 105 SER A N 1
ATOM 865 C CA . SER A 1 105 ? -5.176 24.375 18.969 1 94.06 105 SER A CA 1
ATOM 866 C C . SER A 1 105 ? -5.875 23.75 20.172 1 94.06 105 SER A C 1
ATOM 868 O O . SER A 1 105 ? -5.562 22.641 20.578 1 94.06 105 SER A O 1
ATOM 870 N N . ASP A 1 106 ? -6.871 24.516 20.656 1 95.06 106 ASP A N 1
ATOM 871 C CA . ASP A 1 106 ? -7.727 24 21.719 1 95.06 106 ASP A CA 1
ATOM 872 C C . ASP A 1 106 ? -9.109 23.625 21.188 1 95.06 106 ASP A C 1
ATOM 874 O O . ASP A 1 106 ? -9.992 23.234 21.953 1 95.06 106 ASP A O 1
ATOM 878 N N . VAL A 1 107 ? -9.305 23.734 19.938 1 94.81 107 VAL A N 1
ATOM 879 C CA . VAL A 1 107 ? -10.555 23.297 19.312 1 94.81 107 VAL A CA 1
ATOM 880 C C . VAL A 1 107 ? -10.648 21.781 19.328 1 94.81 107 VAL A C 1
ATOM 882 O O . VAL A 1 107 ? -9.734 21.094 18.875 1 94.81 107 VAL A O 1
ATOM 885 N N . PRO A 1 108 ? -11.719 21.25 19.812 1 95.75 108 PRO A N 1
ATOM 886 C CA . PRO A 1 108 ? -11.852 19.797 20 1 95.75 108 PRO A CA 1
ATOM 887 C C . PRO A 1 108 ? -11.555 19.016 18.734 1 95.75 108 PRO A C 1
ATOM 889 O O . PRO A 1 108 ? -10.844 18 18.781 1 95.75 108 PRO A O 1
ATOM 892 N N . ALA A 1 109 ? -12.055 19.438 17.625 1 92.94 109 ALA A N 1
ATOM 893 C CA . ALA A 1 109 ? -11.828 18.719 16.375 1 92.94 109 ALA A CA 1
ATOM 894 C C . ALA A 1 109 ? -10.336 18.672 16.031 1 92.94 109 ALA A C 1
ATOM 896 O O . ALA A 1 109 ? -9.836 17.672 15.539 1 92.94 109 ALA A O 1
ATOM 897 N N . ASN A 1 110 ? -9.633 19.766 16.328 1 95.06 110 ASN A N 1
ATOM 898 C CA . ASN A 1 110 ? -8.195 19.844 16.062 1 95.06 110 ASN A CA 1
ATOM 899 C C . ASN A 1 110 ? -7.402 18.969 17.031 1 95.06 110 ASN A C 1
ATOM 901 O O . ASN A 1 110 ? -6.43 18.328 16.625 1 95.06 110 ASN A O 1
ATOM 905 N N . ILE A 1 111 ? -7.844 18.969 18.25 1 96.69 111 ILE A N 1
ATOM 906 C CA . ILE A 1 111 ? -7.219 18.125 19.266 1 96.69 111 ILE A CA 1
ATOM 907 C C . ILE A 1 111 ? -7.371 16.656 18.859 1 96.69 111 ILE A C 1
ATOM 909 O O . ILE A 1 111 ? -6.402 15.891 18.906 1 96.69 111 ILE A O 1
ATOM 913 N N . GLU A 1 112 ? -8.531 16.344 18.516 1 96.69 112 GLU A N 1
ATOM 914 C CA . GLU A 1 112 ? -8.812 14.961 18.141 1 96.69 112 GLU A CA 1
ATOM 915 C C . GLU A 1 112 ? -7.953 14.523 16.953 1 96.69 112 GLU A C 1
ATOM 917 O O . GLU A 1 112 ? -7.383 13.43 16.953 1 96.69 112 GLU A O 1
ATOM 922 N N . PHE A 1 113 ? -7.859 15.414 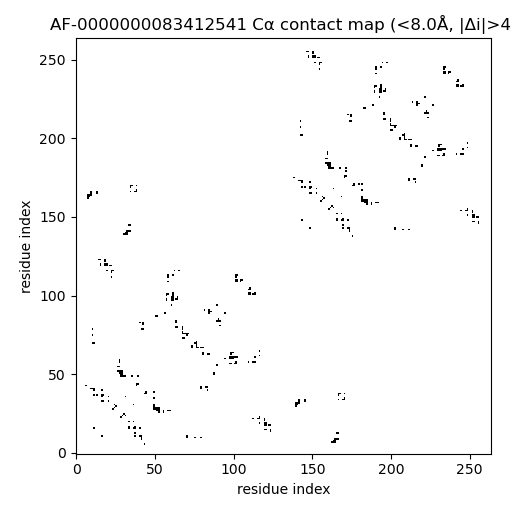15.992 1 96.88 113 PHE A N 1
ATOM 923 C CA . PHE A 1 113 ? -7.078 15.055 14.82 1 96.88 113 PHE A CA 1
ATOM 924 C C . PHE A 1 113 ? -5.602 14.906 15.172 1 96.88 113 PHE A C 1
ATOM 926 O O . PHE A 1 113 ? -4.965 13.922 14.789 1 96.88 113 PHE A O 1
ATOM 933 N N . ARG A 1 114 ? -5.152 15.805 15.859 1 97.12 114 ARG A N 1
ATOM 934 C CA . ARG A 1 114 ? -3.754 15.758 16.281 1 97.12 114 ARG A CA 1
ATOM 935 C C . ARG A 1 114 ? -3.459 14.484 17.062 1 97.12 114 ARG A C 1
ATOM 937 O O . ARG A 1 114 ? -2.434 13.836 16.844 1 97.12 114 ARG A O 1
ATOM 944 N N . GLU A 1 115 ? -4.289 14.148 17.953 1 97.69 115 GLU A N 1
ATOM 945 C CA . GLU A 1 115 ? -4.078 12.961 18.766 1 97.69 115 GLU A CA 1
ATOM 946 C C . GLU A 1 115 ? -4.137 11.695 17.922 1 97.69 115 GLU A C 1
ATOM 948 O O . GLU A 1 115 ? -3.383 10.742 18.156 1 97.69 115 GLU A O 1
ATOM 953 N N . ASN A 1 116 ? -5.035 11.688 16.969 1 97.88 116 ASN A N 1
ATOM 954 C CA . ASN A 1 116 ? -5.125 10.539 16.078 1 97.88 116 ASN A CA 1
ATOM 955 C C . ASN A 1 116 ? -3.85 10.359 15.266 1 97.88 116 ASN A C 1
ATOM 957 O O . ASN A 1 116 ? -3.369 9.242 15.086 1 97.88 116 ASN A O 1
ATOM 961 N N . ILE A 1 117 ? -3.244 11.461 14.781 1 98.25 117 ILE A N 1
ATOM 962 C CA . ILE A 1 117 ? -1.989 11.406 14.039 1 98.25 117 ILE A CA 1
ATOM 963 C C . ILE A 1 117 ? -0.864 10.945 14.961 1 98.25 117 ILE A C 1
ATOM 965 O O . ILE A 1 117 ? -0.099 10.039 14.617 1 98.25 117 ILE A O 1
ATOM 969 N N . ASN A 1 118 ? -0.819 11.531 16.109 1 97.88 118 ASN A N 1
ATOM 970 C CA . ASN A 1 118 ? 0.227 11.172 17.062 1 97.88 118 ASN A CA 1
ATOM 971 C C . ASN A 1 118 ? 0.14 9.703 17.469 1 97.88 118 ASN A C 1
ATOM 973 O O . ASN A 1 118 ? 1.162 9.016 17.562 1 97.88 118 ASN A O 1
ATOM 977 N N . ASN A 1 119 ? -1.056 9.281 17.703 1 98.19 119 ASN A N 1
ATOM 978 C CA . ASN A 1 119 ? -1.251 7.879 18.047 1 98.19 119 ASN A CA 1
ATOM 979 C C . ASN A 1 119 ? -0.877 6.949 16.906 1 98.19 119 ASN A C 1
ATOM 981 O O . ASN A 1 119 ? -0.326 5.871 17.125 1 98.19 119 ASN A O 1
ATOM 985 N N . ALA A 1 120 ? -1.23 7.34 15.703 1 97.62 120 ALA A N 1
ATOM 986 C CA . ALA A 1 120 ? -0.848 6.559 14.531 1 97.62 120 ALA A CA 1
ATOM 987 C C . ALA A 1 120 ? 0.669 6.426 14.438 1 97.62 120 ALA A C 1
ATOM 989 O O . ALA A 1 120 ? 1.187 5.336 14.172 1 97.62 120 ALA A O 1
ATOM 990 N N . ILE A 1 121 ? 1.401 7.48 14.664 1 97.88 121 ILE A N 1
ATOM 991 C CA . ILE A 1 121 ? 2.857 7.488 14.586 1 97.88 121 ILE A CA 1
ATOM 992 C C . ILE A 1 121 ? 3.443 6.66 15.727 1 97.88 121 ILE A C 1
ATOM 994 O O . ILE A 1 121 ? 4.379 5.883 15.523 1 97.88 121 ILE A O 1
ATOM 998 N N . LYS A 1 122 ? 2.838 6.781 16.859 1 97.31 122 LYS A N 1
ATOM 999 C CA . LYS A 1 122 ? 3.268 5.973 18 1 97.31 122 LYS A CA 1
ATOM 1000 C C . LYS A 1 122 ? 3.109 4.484 17.703 1 97.31 122 LYS A C 1
ATOM 1002 O O . LYS A 1 122 ? 4.004 3.689 18 1 97.31 122 LYS A O 1
ATOM 1007 N N . ASN A 1 123 ? 1.97 4.121 17.25 1 95.56 123 ASN A N 1
ATOM 1008 C CA . ASN A 1 123 ? 1.712 2.734 16.875 1 95.56 123 ASN A CA 1
ATOM 1009 C C . ASN A 1 123 ? 2.74 2.229 15.859 1 95.56 123 ASN A C 1
ATOM 1011 O O . ASN A 1 123 ? 3.227 1.102 15.977 1 95.56 123 ASN A O 1
ATOM 1015 N N . TRP A 1 124 ? 3.031 3.021 14.875 1 95.44 124 TRP A N 1
ATOM 1016 C CA . TRP A 1 124 ? 4.035 2.668 13.883 1 95.44 124 TRP A CA 1
ATOM 1017 C C . TRP A 1 124 ? 5.402 2.473 14.523 1 95.44 124 TRP A C 1
ATOM 1019 O O . TRP A 1 124 ? 6.113 1.513 14.219 1 95.44 124 TRP A O 1
ATOM 1029 N N . GLU A 1 125 ? 5.781 3.373 15.391 1 95.75 125 GLU A N 1
ATOM 1030 C CA . GLU A 1 125 ? 7.066 3.268 16.062 1 95.75 125 GLU A CA 1
ATOM 1031 C C . GLU A 1 125 ? 7.164 1.971 16.875 1 95.75 125 GLU A C 1
ATOM 1033 O O . GLU A 1 125 ? 8.227 1.345 16.922 1 95.75 125 GLU A O 1
ATOM 1038 N N . GLU A 1 126 ? 6.062 1.562 17.422 1 92.94 126 GLU A N 1
ATOM 1039 C CA . GLU A 1 126 ? 6.027 0.329 18.203 1 92.94 126 GLU A CA 1
ATOM 1040 C C . GLU A 1 126 ? 6.16 -0.897 17.297 1 92.94 126 GLU A C 1
ATOM 1042 O O . GLU A 1 126 ? 6.832 -1.866 17.656 1 92.94 126 GLU A O 1
ATOM 1047 N N . MET A 1 127 ? 5.551 -0.817 16.188 1 87.31 127 MET A N 1
ATOM 1048 C CA . MET A 1 127 ? 5.625 -1.925 15.25 1 87.31 127 MET A CA 1
ATOM 1049 C C . MET A 1 127 ? 7.035 -2.062 14.68 1 87.31 127 MET A C 1
ATOM 1051 O O . MET A 1 127 ? 7.473 -3.168 14.359 1 87.31 127 MET A O 1
ATOM 1055 N N . ARG A 1 128 ? 7.672 -0.975 14.508 1 84.88 128 ARG A N 1
ATOM 1056 C CA . ARG A 1 128 ? 9.023 -0.96 13.961 1 84.88 128 ARG A CA 1
ATOM 1057 C C . ARG A 1 128 ? 10.023 -1.546 14.945 1 84.88 128 ARG A C 1
ATOM 1059 O O . ARG A 1 128 ? 11.023 -2.148 14.547 1 84.88 128 ARG A O 1
ATOM 1066 N N . ARG A 1 129 ? 9.68 -1.33 16.172 1 80.12 129 ARG A N 1
ATOM 1067 C CA . ARG A 1 129 ? 10.586 -1.813 17.203 1 80.12 129 ARG A CA 1
ATOM 1068 C C . ARG A 1 129 ? 10.344 -3.289 17.5 1 80.12 129 ARG A C 1
ATOM 1070 O O . ARG A 1 129 ? 11.219 -3.973 18.031 1 80.12 129 ARG A O 1
ATOM 1077 N N . ALA A 1 130 ? 9.102 -3.707 17.172 1 66.44 130 ALA A N 1
ATOM 1078 C CA . ALA A 1 130 ? 8.789 -5.098 17.5 1 66.44 130 ALA A CA 1
ATOM 1079 C C . ALA A 1 130 ? 9.602 -6.059 16.625 1 66.44 130 ALA A C 1
ATOM 1081 O O . ALA A 1 130 ? 9.734 -5.855 15.422 1 66.44 130 ALA A O 1
ATOM 1082 N N . PRO A 1 131 ? 10.312 -6.984 17.25 1 55.19 131 PRO A N 1
ATOM 1083 C CA . PRO A 1 131 ? 11.133 -7.984 16.562 1 55.19 131 PRO A CA 1
ATOM 1084 C C . PRO A 1 131 ? 10.344 -8.773 15.523 1 55.19 131 PRO A C 1
ATOM 1086 O O . PRO A 1 131 ? 9.148 -9.039 15.719 1 55.19 131 PRO A O 1
ATOM 1089 N N . ARG A 1 132 ? 10.711 -8.852 14.383 1 46.47 132 ARG A N 1
ATOM 1090 C CA . ARG A 1 132 ? 10.133 -9.633 13.289 1 46.47 132 ARG A CA 1
ATOM 1091 C C . ARG A 1 132 ? 10.094 -11.117 13.633 1 46.47 132 ARG A C 1
ATOM 1093 O O . ARG A 1 132 ? 10.961 -11.609 14.367 1 46.47 132 ARG A O 1
ATOM 1100 N N . MET B 1 1 ? -17.938 11.562 -15.914 1 24.95 1 MET B N 1
ATOM 1101 C CA . MET B 1 1 ? -16.734 10.727 -15.82 1 24.95 1 MET B CA 1
ATOM 1102 C C . MET B 1 1 ? -16.781 9.859 -14.562 1 24.95 1 MET B C 1
ATOM 1104 O O . MET B 1 1 ? -16.719 10.367 -13.445 1 24.95 1 MET B O 1
ATOM 1108 N N . MET B 1 2 ? -17.578 8.789 -14.562 1 26.33 2 MET B N 1
ATOM 1109 C CA . MET B 1 2 ? -17.969 7.789 -13.57 1 26.33 2 MET B CA 1
ATOM 1110 C C . MET B 1 2 ? -16.734 7.176 -12.906 1 26.33 2 MET B C 1
ATOM 1112 O O . MET B 1 2 ? -15.953 6.488 -13.562 1 26.33 2 MET B O 1
ATOM 1116 N N . LYS B 1 3 ? -15.945 7.789 -12.219 1 42.69 3 LYS B N 1
ATOM 1117 C CA . LYS B 1 3 ? -14.883 7.203 -11.406 1 42.69 3 LYS B CA 1
ATOM 1118 C C . LYS B 1 3 ? -15.305 5.84 -10.859 1 42.69 3 LYS B C 1
ATOM 1120 O O . LYS B 1 3 ? -16.266 5.738 -10.102 1 42.69 3 LYS B O 1
ATOM 1125 N N . ASP B 1 4 ? -15.211 4.715 -11.711 1 46 4 ASP B N 1
ATOM 1126 C CA . ASP B 1 4 ? -15.664 3.334 -11.562 1 46 4 ASP B CA 1
ATOM 1127 C C . ASP B 1 4 ? -15.523 2.865 -10.109 1 46 4 ASP B C 1
ATOM 1129 O O . ASP B 1 4 ? -14.594 3.27 -9.414 1 46 4 ASP B O 1
ATOM 1133 N N . ALA B 1 5 ? -16.562 2.496 -9.531 1 48.62 5 ALA B N 1
ATOM 1134 C CA . ALA B 1 5 ? -16.719 1.957 -8.18 1 48.62 5 ALA B CA 1
ATOM 1135 C C . ALA B 1 5 ? -15.492 1.137 -7.777 1 48.62 5 ALA B C 1
ATOM 1137 O O . ALA B 1 5 ? -15.141 1.084 -6.598 1 48.62 5 ALA B O 1
ATOM 1138 N N . GLU B 1 6 ? -14.805 0.597 -8.852 1 51.03 6 GLU B N 1
ATOM 1139 C CA . GLU B 1 6 ? -13.672 -0.296 -8.609 1 51.03 6 GLU B CA 1
ATOM 1140 C C . GLU B 1 6 ? -12.461 0.476 -8.102 1 51.03 6 GLU B C 1
ATOM 1142 O O . GLU B 1 6 ? -11.625 -0.078 -7.387 1 51.03 6 GLU B O 1
ATOM 1147 N N . GLN B 1 7 ? -12.383 1.8 -8.391 1 57.12 7 GLN B N 1
ATOM 1148 C CA . GLN B 1 7 ? -11.234 2.604 -7.988 1 57.12 7 GLN B CA 1
ATOM 1149 C C . GLN B 1 7 ? -11.25 2.883 -6.488 1 57.12 7 GLN B C 1
ATOM 1151 O O . GLN B 1 7 ? -10.211 3.178 -5.898 1 57.12 7 GLN B O 1
ATOM 1156 N N . PHE B 1 8 ? -12.344 2.506 -5.961 1 64.25 8 PHE B N 1
ATOM 1157 C CA . PHE B 1 8 ? -12.469 2.93 -4.57 1 64.25 8 PHE B CA 1
ATOM 1158 C C . PHE B 1 8 ? -12.367 1.733 -3.633 1 64.25 8 PHE B C 1
ATOM 1160 O O . PHE B 1 8 ? -12.695 1.839 -2.449 1 64.25 8 PHE B O 1
ATOM 1167 N N . ARG B 1 9 ? -12.047 0.653 -4.324 1 80.75 9 ARG B N 1
ATOM 1168 C CA . ARG B 1 9 ? -11.875 -0.517 -3.471 1 80.75 9 ARG B CA 1
ATOM 1169 C C . ARG B 1 9 ? -10.625 -1.303 -3.863 1 80.75 9 ARG B C 1
ATOM 1171 O O . ARG B 1 9 ? -10.289 -1.386 -5.047 1 80.75 9 ARG B O 1
ATOM 1178 N N . ASP B 1 10 ? -9.977 -1.707 -2.855 1 89.31 10 ASP B N 1
ATOM 1179 C CA . ASP B 1 10 ? -8.875 -2.621 -3.117 1 89.31 10 ASP B CA 1
ATOM 1180 C C . ASP B 1 10 ? -9.367 -4.059 -3.264 1 89.31 10 ASP B C 1
ATOM 1182 O O . ASP B 1 10 ? -10.008 -4.594 -2.357 1 89.31 10 ASP B O 1
ATOM 1186 N N . THR B 1 11 ? -9.125 -4.645 -4.422 1 93.81 11 THR B N 1
ATOM 1187 C CA . THR B 1 11 ? -9.508 -6.031 -4.656 1 93.81 11 THR B CA 1
ATOM 1188 C C . THR B 1 11 ? -8.68 -6.977 -3.793 1 93.81 11 THR B C 1
ATOM 1190 O O . THR B 1 11 ? -9.211 -7.938 -3.232 1 93.81 11 THR B O 1
ATOM 1193 N N . VAL B 1 12 ? -7.426 -6.711 -3.732 1 96.25 12 VAL B N 1
ATOM 1194 C CA . VAL B 1 12 ? -6.5 -7.398 -2.836 1 96.25 12 VAL B CA 1
ATOM 1195 C C . VAL B 1 12 ? -6.074 -6.457 -1.714 1 96.25 12 VAL B C 1
ATOM 1197 O O . VAL B 1 12 ? -5.48 -5.406 -1.97 1 96.25 12 VAL B O 1
ATOM 1200 N N . SER B 1 13 ? -6.383 -6.852 -0.516 1 93.81 13 SER B N 1
ATOM 1201 C CA . SER B 1 13 ? -6.188 -5.949 0.614 1 93.81 13 SER B CA 1
ATOM 1202 C C . SER B 1 13 ? -4.711 -5.598 0.79 1 93.81 13 SER B C 1
ATOM 1204 O O . SER B 1 13 ? -3.834 -6.391 0.442 1 93.81 13 SER B O 1
ATOM 1206 N N . ALA B 1 14 ? -4.43 -4.488 1.393 1 93.19 14 ALA B N 1
ATOM 1207 C CA . ALA B 1 14 ? -3.068 -4.055 1.682 1 93.19 14 ALA B CA 1
ATOM 1208 C C . ALA B 1 14 ? -2.354 -5.055 2.588 1 93.19 14 ALA B C 1
ATOM 1210 O O . ALA B 1 14 ? -1.161 -5.316 2.416 1 93.19 14 ALA B O 1
ATOM 1211 N N . LYS B 1 15 ? -3.096 -5.613 3.557 1 92.56 15 LYS B N 1
ATOM 1212 C CA . LYS B 1 15 ? -2.494 -6.574 4.477 1 92.56 15 LYS B CA 1
ATOM 1213 C C . LYS B 1 15 ? -2.055 -7.836 3.74 1 92.56 15 LYS B C 1
ATOM 1215 O O . LYS B 1 15 ? -0.957 -8.344 3.973 1 92.56 15 LYS B O 1
ATOM 1220 N N . LEU B 1 16 ? -2.932 -8.312 2.883 1 96.25 16 LEU B N 1
ATOM 1221 C CA . LEU B 1 16 ? -2.559 -9.477 2.086 1 96.25 16 LEU B CA 1
ATOM 1222 C C . LEU B 1 16 ? -1.371 -9.164 1.185 1 96.25 16 LEU B C 1
ATOM 1224 O O . LEU B 1 16 ? -0.433 -9.961 1.086 1 96.25 16 LEU B O 1
ATOM 1228 N N . CYS B 1 17 ? -1.3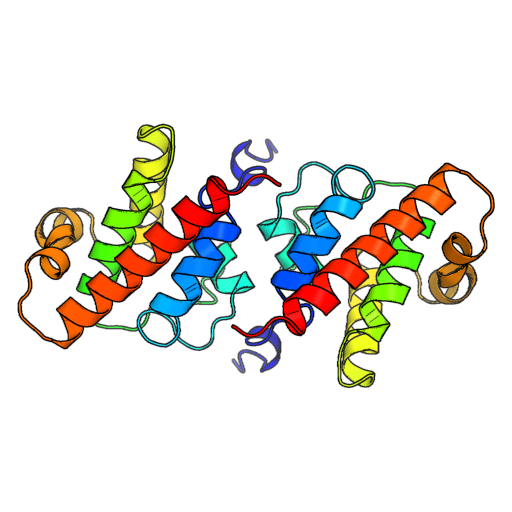67 -8.023 0.535 1 95.81 17 CYS B N 1
ATOM 1229 C CA . CYS B 1 17 ? -0.261 -7.621 -0.325 1 95.81 17 CYS B CA 1
ATOM 1230 C C . CYS B 1 17 ? 1.047 -7.574 0.456 1 95.81 17 CYS B C 1
ATOM 1232 O O . CYS B 1 17 ? 2.088 -8 -0.044 1 95.81 17 CYS B O 1
ATOM 1234 N N . ASN B 1 18 ? 0.949 -7.078 1.624 1 93.5 18 ASN B N 1
ATOM 1235 C CA . ASN B 1 18 ? 2.145 -7.004 2.459 1 93.5 18 ASN B CA 1
ATOM 1236 C C . ASN B 1 18 ? 2.693 -8.391 2.773 1 93.5 18 ASN B C 1
ATOM 1238 O O . ASN B 1 18 ? 3.906 -8.609 2.742 1 93.5 18 ASN B O 1
ATOM 1242 N N . CYS B 1 19 ? 1.86 -9.281 3.053 1 95.25 19 CYS B N 1
ATOM 1243 C CA . CYS B 1 19 ? 2.287 -10.656 3.32 1 95.25 19 CYS B CA 1
ATOM 1244 C C . CYS B 1 19 ? 2.889 -11.289 2.074 1 95.25 19 CYS B C 1
ATOM 1246 O O . CYS B 1 19 ? 3.928 -11.953 2.148 1 95.25 19 CYS B O 1
ATOM 1248 N N . LEU B 1 20 ? 2.275 -11.078 0.99 1 97.56 20 LEU B N 1
ATOM 1249 C CA . LEU B 1 20 ? 2.701 -11.695 -0.261 1 97.56 20 LEU B CA 1
ATOM 1250 C C . LEU B 1 20 ? 4.004 -11.078 -0.758 1 97.56 20 LEU B C 1
ATOM 1252 O O . LEU B 1 20 ? 4.793 -11.742 -1.432 1 97.56 20 LEU B O 1
ATOM 1256 N N . TYR B 1 21 ? 4.23 -9.805 -0.474 1 95.5 21 TYR B N 1
ATOM 1257 C CA . TYR B 1 21 ? 5.41 -9.094 -0.948 1 95.5 21 TYR B CA 1
ATOM 1258 C C . TYR B 1 21 ? 6.688 -9.812 -0.525 1 95.5 21 TYR B C 1
ATOM 1260 O O .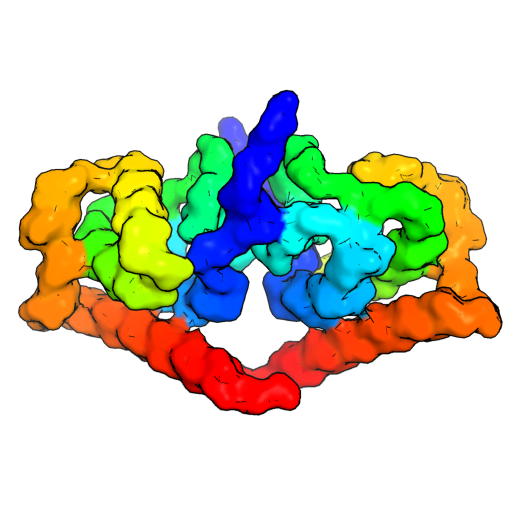 TYR B 1 21 ? 7.625 -9.938 -1.314 1 95.5 21 TYR B O 1
ATOM 1268 N N . GLU B 1 22 ? 6.699 -10.336 0.65 1 93.19 22 GLU B N 1
ATOM 1269 C CA . GLU B 1 22 ? 7.883 -11.016 1.166 1 93.19 22 GLU B CA 1
ATOM 1270 C C . GLU B 1 22 ? 8.188 -12.281 0.365 1 93.19 22 GLU B C 1
ATOM 1272 O O . GLU B 1 22 ? 9.352 -12.633 0.163 1 93.19 22 GLU B O 1
ATOM 1277 N N . ALA B 1 23 ? 7.148 -12.906 -0.07 1 95.44 23 ALA B N 1
ATOM 1278 C CA . ALA B 1 23 ? 7.293 -14.156 -0.809 1 95.44 23 ALA B CA 1
ATOM 1279 C C . ALA B 1 23 ? 7.609 -13.898 -2.279 1 95.44 23 ALA B C 1
ATOM 1281 O O . ALA B 1 23 ? 8.211 -14.734 -2.951 1 95.44 23 ALA B O 1
ATOM 1282 N N . CYS B 1 24 ? 7.25 -12.734 -2.779 1 95.5 24 CYS B N 1
ATOM 1283 C CA . CYS B 1 24 ? 7.309 -12.469 -4.211 1 95.5 24 CYS B CA 1
ATOM 1284 C C . CYS B 1 24 ? 8.5 -11.578 -4.551 1 95.5 24 CYS B C 1
ATOM 1286 O O . CYS B 1 24 ? 8.984 -11.586 -5.688 1 95.5 24 CYS B O 1
ATOM 1288 N N . ASN B 1 25 ? 8.93 -10.75 -3.619 1 92.12 25 ASN B N 1
ATOM 1289 C CA . ASN B 1 25 ? 10.016 -9.812 -3.854 1 92.12 25 ASN B CA 1
ATOM 1290 C C . ASN B 1 25 ? 11.32 -10.531 -4.191 1 92.12 25 ASN B C 1
ATOM 1292 O O . ASN B 1 25 ? 11.695 -11.492 -3.518 1 92.12 25 ASN B O 1
ATOM 1296 N N . GLU B 1 26 ? 11.969 -10.109 -5.27 1 89.81 26 GLU B N 1
ATOM 1297 C CA . GLU B 1 26 ? 13.227 -10.656 -5.781 1 89.81 26 GLU B CA 1
ATOM 1298 C C . GLU B 1 26 ? 13.031 -12.055 -6.348 1 89.81 26 GLU B C 1
ATOM 1300 O O . GLU B 1 26 ? 14.008 -12.742 -6.672 1 89.81 26 GLU B O 1
ATOM 1305 N N . VAL B 1 27 ? 11.852 -12.664 -6.32 1 92.81 27 VAL B N 1
ATOM 1306 C CA . VAL B 1 27 ? 11.531 -13.945 -6.934 1 92.81 27 VAL B CA 1
ATOM 1307 C C . VAL B 1 27 ? 10.703 -13.727 -8.195 1 92.81 27 VAL B C 1
ATOM 1309 O O . VAL B 1 27 ? 11.094 -14.156 -9.289 1 92.81 27 VAL B O 1
ATOM 1312 N N . LEU B 1 28 ? 9.602 -12.969 -8.023 1 93.5 28 LEU B N 1
ATOM 1313 C CA . LEU B 1 28 ? 8.727 -12.695 -9.164 1 93.5 28 LEU B CA 1
ATOM 1314 C C . LEU B 1 28 ? 8.938 -11.281 -9.68 1 93.5 28 LEU B C 1
ATOM 1316 O O . LEU B 1 28 ? 8.688 -11 -10.859 1 93.5 28 LEU B O 1
ATOM 1320 N N . PHE B 1 29 ? 9.344 -10.391 -8.734 1 86.88 29 PHE B N 1
ATOM 1321 C CA . PHE B 1 29 ? 9.492 -8.977 -9.062 1 86.88 29 PHE B CA 1
ATOM 1322 C C . PHE B 1 29 ? 10.828 -8.445 -8.57 1 86.88 29 PHE B C 1
ATOM 1324 O O . PHE B 1 29 ? 11.297 -8.828 -7.492 1 86.88 29 PHE B O 1
ATOM 1331 N N . GLU B 1 30 ? 11.344 -7.656 -9.539 1 82.81 30 GLU B N 1
ATOM 1332 C CA . GLU B 1 30 ? 12.562 -6.969 -9.133 1 82.81 30 GLU B CA 1
ATOM 1333 C C . GLU B 1 30 ? 12.367 -5.457 -9.109 1 82.81 30 GLU B C 1
ATOM 1335 O O . GLU B 1 30 ? 11.508 -4.926 -9.82 1 82.81 30 GLU B O 1
ATOM 1340 N N . PHE B 1 31 ? 13.055 -4.781 -8.234 1 80.38 31 PHE B N 1
ATOM 1341 C CA . PHE B 1 31 ? 13.102 -3.324 -8.172 1 80.38 31 PHE B CA 1
ATOM 1342 C C . PHE B 1 31 ? 11.727 -2.744 -7.887 1 80.38 31 PHE B C 1
ATOM 1344 O O . PHE B 1 31 ? 11.273 -1.827 -8.578 1 80.38 31 PHE B O 1
ATOM 1351 N N . THR B 1 32 ? 11.031 -3.436 -6.992 1 85.44 32 THR B N 1
ATOM 1352 C CA . THR B 1 32 ? 9.703 -2.984 -6.59 1 85.44 32 THR B CA 1
ATOM 1353 C C . THR B 1 32 ? 9.656 -2.715 -5.09 1 85.44 32 THR B C 1
ATOM 1355 O O . THR B 1 32 ? 10.57 -3.1 -4.352 1 85.44 32 THR B O 1
ATOM 1358 N N . THR B 1 33 ? 8.734 -1.888 -4.699 1 89.06 33 THR B N 1
ATOM 1359 C CA . THR B 1 33 ? 8.469 -1.626 -3.287 1 89.06 33 THR B CA 1
ATOM 1360 C C . THR B 1 33 ? 7.141 -2.236 -2.861 1 89.06 33 THR B C 1
ATOM 1362 O O . THR B 1 33 ? 6.316 -2.592 -3.705 1 89.06 33 THR B O 1
ATOM 1365 N N . PRO B 1 34 ? 6.906 -2.389 -1.579 1 91.38 34 PRO B N 1
ATOM 1366 C CA . PRO B 1 34 ? 5.617 -2.908 -1.115 1 91.38 34 PRO B CA 1
ATOM 1367 C C . PRO B 1 34 ? 4.434 -2.113 -1.659 1 91.38 34 PRO B C 1
ATOM 1369 O O . PRO B 1 34 ? 3.402 -2.695 -2.006 1 91.38 34 PRO B O 1
ATOM 1372 N N . ILE B 1 35 ? 4.605 -0.861 -1.715 1 90.56 35 ILE B N 1
ATOM 1373 C CA . ILE B 1 35 ? 3.518 -0.011 -2.186 1 90.56 35 ILE B CA 1
ATOM 1374 C C . ILE B 1 35 ? 3.289 -0.242 -3.676 1 90.56 35 ILE B C 1
ATOM 1376 O O . ILE B 1 35 ? 2.152 -0.432 -4.113 1 90.56 35 ILE B O 1
ATOM 1380 N N . MET B 1 36 ? 4.371 -0.288 -4.43 1 87.38 36 MET B N 1
ATOM 1381 C CA . MET B 1 36 ? 4.25 -0.542 -5.863 1 87.38 36 MET B CA 1
ATOM 1382 C C . MET B 1 36 ? 3.684 -1.935 -6.121 1 87.38 36 MET B C 1
ATOM 1384 O O . MET B 1 36 ? 2.865 -2.119 -7.023 1 87.38 36 MET B O 1
ATOM 1388 N N . PHE B 1 37 ? 4.133 -2.848 -5.348 1 91.31 37 PHE B N 1
ATOM 1389 C CA . PHE B 1 37 ? 3.607 -4.203 -5.457 1 91.31 37 PHE B CA 1
ATOM 1390 C C . PHE B 1 37 ? 2.102 -4.223 -5.223 1 91.31 37 PHE B C 1
ATOM 1392 O O . PHE B 1 37 ? 1.356 -4.848 -5.98 1 91.31 37 PHE B O 1
ATOM 1399 N N . SER B 1 38 ? 1.674 -3.518 -4.16 1 91.75 38 SER B N 1
ATOM 1400 C CA . SER B 1 38 ? 0.25 -3.467 -3.844 1 91.75 38 SER B CA 1
ATOM 1401 C C . SER B 1 38 ? -0.545 -2.818 -4.973 1 91.75 38 SER B C 1
ATOM 1403 O O . SER B 1 38 ? -1.661 -3.246 -5.277 1 91.75 38 SER B O 1
ATOM 1405 N N . PHE B 1 39 ? 0.031 -1.826 -5.461 1 88.88 39 PHE B N 1
ATOM 1406 C CA . 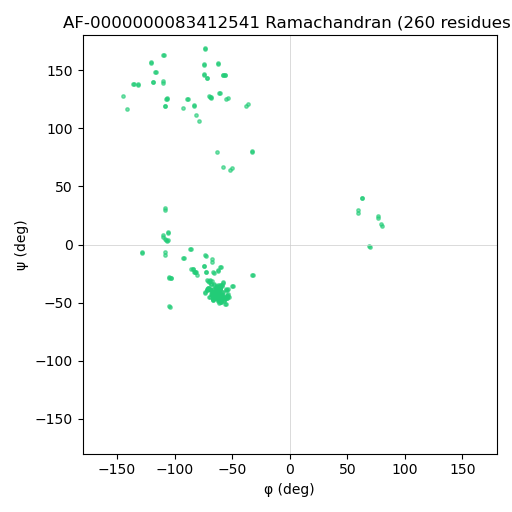PHE B 1 39 ? -0.598 -1.146 -6.586 1 88.88 39 PHE B CA 1
ATOM 1407 C C . PHE B 1 39 ? -0.728 -2.084 -7.781 1 88.88 39 PHE B C 1
ATOM 1409 O O . PHE B 1 39 ? -1.771 -2.121 -8.438 1 88.88 39 PHE B O 1
ATOM 1416 N N . TYR B 1 40 ? 0.291 -2.846 -8.031 1 88.56 40 TYR B N 1
ATOM 1417 C CA . TYR B 1 40 ? 0.306 -3.805 -9.133 1 88.56 40 TYR B CA 1
ATOM 1418 C C . TYR B 1 40 ? -0.696 -4.926 -8.891 1 88.56 40 TYR B C 1
ATOM 1420 O O . TYR B 1 40 ? -1.425 -5.324 -9.805 1 88.56 40 TYR B O 1
ATOM 1428 N N . MET B 1 41 ? -0.725 -5.367 -7.672 1 92.31 41 MET B N 1
ATOM 1429 C CA . MET B 1 41 ? -1.633 -6.449 -7.305 1 92.31 41 MET B CA 1
ATOM 1430 C C . MET B 1 41 ? -3.086 -6.031 -7.5 1 92.31 41 MET B C 1
ATOM 1432 O O . MET B 1 41 ? -3.957 -6.875 -7.711 1 92.31 41 MET B O 1
ATOM 1436 N N . ASN B 1 42 ? -3.268 -4.73 -7.48 1 91.19 42 ASN B N 1
ATOM 1437 C CA . ASN B 1 42 ? -4.637 -4.246 -7.617 1 91.19 42 ASN B CA 1
ATOM 1438 C C . ASN B 1 42 ? -4.887 -3.658 -9 1 91.19 42 ASN B C 1
ATOM 1440 O O . ASN B 1 42 ? -5.883 -2.961 -9.219 1 91.19 42 ASN B O 1
ATOM 1444 N N . ILE B 1 43 ? -4.023 -3.834 -9.828 1 88.06 43 ILE B N 1
ATOM 1445 C CA . ILE B 1 43 ? -4.141 -3.527 -11.25 1 88.06 43 ILE B CA 1
ATOM 1446 C C . ILE B 1 43 ? -4.426 -2.039 -11.43 1 88.06 43 ILE B C 1
ATOM 1448 O O . ILE B 1 43 ? -5.273 -1.659 -12.242 1 88.06 43 ILE B O 1
ATOM 1452 N N . ARG B 1 44 ? -4.02 -1.143 -10.531 1 77.62 44 ARG B N 1
ATOM 1453 C CA . ARG B 1 44 ? -4.363 0.275 -10.539 1 77.62 44 ARG B CA 1
ATOM 1454 C C . ARG B 1 44 ? -3.484 1.044 -11.523 1 77.62 44 ARG B C 1
ATOM 1456 O O . ARG B 1 44 ? -3.834 2.148 -11.945 1 77.62 44 ARG B O 1
ATOM 1463 N N . SER B 1 45 ? -2.32 0.794 -11.945 1 63.09 45 SER B N 1
ATOM 1464 C CA . SER B 1 45 ? -1.577 1.629 -12.883 1 63.09 45 SER B CA 1
ATOM 1465 C C . SER B 1 45 ? -1.498 0.977 -14.258 1 63.09 45 SER B C 1
ATOM 1467 O O . SER B 1 45 ? -1.39 -0.246 -14.367 1 63.09 45 SER B O 1
ATOM 1469 N N . GLU B 1 46 ? -1.971 1.84 -15.164 1 56.53 46 GLU B N 1
ATOM 1470 C CA . GLU B 1 46 ? -1.741 1.368 -16.516 1 56.53 46 GLU B CA 1
ATOM 1471 C C . GLU B 1 46 ? -0.249 1.262 -16.828 1 56.53 46 GLU B C 1
ATOM 1473 O O . GLU B 1 46 ? 0.162 0.463 -17.672 1 56.53 46 GLU B O 1
ATOM 1478 N N . GLN B 1 47 ? 0.495 2.301 -16.25 1 54.47 47 GLN B N 1
ATOM 1479 C CA . GLN B 1 47 ? 1.922 2.264 -16.562 1 54.47 47 GLN B CA 1
ATOM 1480 C C . GLN B 1 47 ? 2.641 1.229 -15.695 1 54.47 47 GLN B C 1
ATOM 1482 O O . GLN B 1 47 ? 2.391 1.131 -14.492 1 54.47 47 GLN B O 1
ATOM 1487 N N . ASP B 1 48 ? 2.953 0.196 -16.359 1 54.53 48 ASP B N 1
ATOM 1488 C CA . ASP B 1 48 ? 3.643 -0.934 -15.75 1 54.53 48 ASP B CA 1
ATOM 1489 C C . ASP B 1 48 ? 5.031 -0.528 -15.258 1 54.53 48 ASP B C 1
ATOM 1491 O O . ASP B 1 48 ? 5.957 -0.373 -16.047 1 54.53 48 ASP B O 1
ATOM 1495 N N . PHE B 1 49 ? 5.133 0.105 -14.109 1 55.78 49 PHE B N 1
ATOM 1496 C CA . PHE B 1 49 ? 6.461 0.465 -13.633 1 55.78 49 PHE B CA 1
ATOM 1497 C C . PHE B 1 49 ? 7.266 -0.78 -13.281 1 55.78 49 PHE B C 1
ATOM 1499 O O . PHE B 1 49 ? 8.5 -0.741 -13.25 1 55.78 49 PHE B O 1
ATOM 1506 N N . PHE B 1 50 ? 6.469 -1.811 -13.188 1 63.62 50 PHE B N 1
ATOM 1507 C CA . PHE B 1 50 ? 7.203 -3.01 -12.805 1 63.62 50 PHE B CA 1
ATOM 1508 C C . PHE B 1 50 ? 6.625 -4.242 -13.484 1 63.62 50 PHE B C 1
ATOM 1510 O O . PHE B 1 50 ? 5.418 -4.312 -13.734 1 63.62 50 PHE B O 1
ATOM 1517 N N . GLN B 1 51 ? 7.598 -4.879 -14.078 1 70.62 51 GLN B N 1
ATOM 1518 C CA . GLN B 1 51 ? 7.238 -6.125 -14.742 1 70.62 51 GLN B CA 1
ATOM 1519 C C . GLN B 1 51 ? 7.82 -7.328 -14 1 70.62 51 GLN B C 1
ATOM 1521 O O . GLN B 1 51 ? 8.93 -7.258 -13.469 1 70.62 51 GLN B O 1
ATOM 1526 N N . PRO B 1 52 ? 6.945 -8.344 -13.984 1 75.88 52 PRO B N 1
ATOM 1527 C CA . PRO B 1 52 ? 7.473 -9.586 -13.398 1 75.88 52 PRO B CA 1
ATOM 1528 C C . PRO B 1 52 ? 8.719 -10.094 -14.125 1 75.88 52 PRO B C 1
ATOM 1530 O O . PRO B 1 52 ? 8.898 -9.82 -15.312 1 75.88 52 PRO B O 1
ATOM 1533 N N . ILE B 1 53 ? 9.594 -10.68 -13.312 1 81.5 53 ILE B N 1
ATOM 1534 C CA . ILE B 1 53 ? 10.812 -11.289 -13.844 1 81.5 53 ILE B CA 1
ATOM 1535 C C . ILE B 1 53 ? 10.445 -12.328 -14.898 1 81.5 53 ILE B C 1
ATOM 1537 O O . ILE B 1 53 ? 9.477 -13.078 -14.742 1 81.5 53 ILE B O 1
ATOM 1541 N N . LYS B 1 54 ? 11.281 -12.414 -15.844 1 78.12 54 LYS B N 1
ATOM 1542 C CA . LYS B 1 54 ? 11.062 -13.352 -16.938 1 78.12 54 LYS B CA 1
ATOM 1543 C C . LYS B 1 54 ? 11.266 -14.789 -16.484 1 78.12 54 LYS B C 1
ATOM 1545 O O . LYS B 1 54 ? 11.984 -15.047 -15.516 1 78.12 54 LYS B O 1
ATOM 1550 N N . PHE B 1 55 ? 10.484 -15.758 -16.969 1 79.5 55 PHE B N 1
ATOM 1551 C CA . PHE B 1 55 ? 10.602 -17.203 -16.828 1 79.5 55 PHE B CA 1
ATOM 1552 C C . PHE B 1 55 ? 10.094 -17.656 -15.469 1 79.5 55 PHE B C 1
ATOM 1554 O O . PHE B 1 55 ? 10.508 -18.703 -14.961 1 79.5 55 PHE B O 1
ATOM 1561 N N . LYS B 1 56 ? 9.383 -16.812 -14.922 1 90.56 56 LYS B N 1
ATOM 1562 C CA . LYS B 1 56 ? 8.773 -17.188 -13.641 1 90.56 56 LYS B CA 1
ATOM 1563 C C . LYS B 1 56 ? 7.273 -17.406 -13.789 1 90.56 56 LYS B C 1
ATOM 1565 O O . LYS B 1 56 ? 6.512 -17.141 -12.852 1 90.56 56 LYS B O 1
ATOM 1570 N N . GLN B 1 57 ? 6.887 -17.828 -14.953 1 92.06 57 GLN B N 1
ATOM 1571 C CA . GLN B 1 57 ? 5.465 -17.922 -15.273 1 92.06 57 GLN B CA 1
ATOM 1572 C C . GLN B 1 57 ? 4.766 -18.938 -14.375 1 92.06 57 GLN B C 1
ATOM 1574 O O . GLN B 1 57 ? 3.627 -18.719 -13.953 1 92.06 57 GLN B O 1
ATOM 1579 N N . LEU B 1 58 ? 5.457 -19.984 -14.055 1 94.81 58 LEU B N 1
ATOM 1580 C CA . LEU B 1 58 ? 4.863 -21 -13.195 1 94.81 58 LEU B CA 1
ATOM 1581 C C . LEU B 1 58 ? 4.562 -20.438 -11.812 1 94.81 58 LEU B C 1
ATOM 1583 O O . LEU B 1 58 ? 3.486 -20.672 -11.258 1 94.81 58 LEU B O 1
ATOM 1587 N N . HIS B 1 59 ? 5.535 -19.734 -11.312 1 96.88 59 HIS B N 1
ATOM 1588 C CA . HIS B 1 59 ? 5.359 -19.125 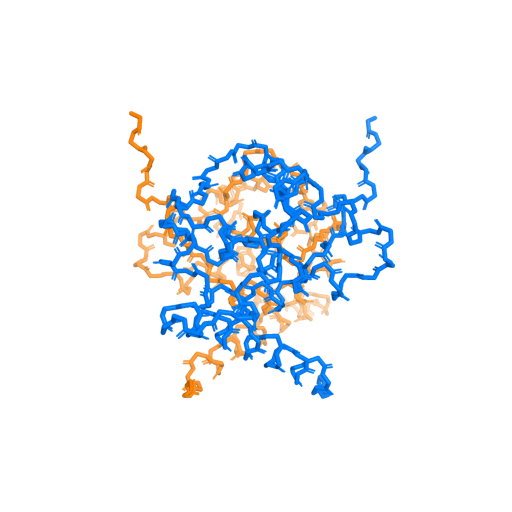-10 1 96.88 59 HIS B CA 1
ATOM 1589 C C . HIS B 1 59 ? 4.246 -18.078 -10.023 1 96.88 59 HIS B C 1
ATOM 1591 O O . HIS B 1 59 ? 3.438 -18.016 -9.094 1 96.88 59 HIS B O 1
ATOM 1597 N N . ILE B 1 60 ? 4.164 -17.344 -11.109 1 96.06 60 ILE B N 1
ATOM 1598 C CA . ILE B 1 60 ? 3.105 -16.359 -11.242 1 96.06 60 ILE B CA 1
ATOM 1599 C C . ILE B 1 60 ? 1.748 -17.047 -11.305 1 96.06 60 ILE B C 1
ATOM 1601 O O . ILE B 1 60 ? 0.791 -16.609 -10.656 1 96.06 60 ILE B O 1
ATOM 1605 N N . CYS B 1 61 ? 1.669 -18.109 -12.031 1 97.31 61 CYS B N 1
ATOM 1606 C CA . CYS B 1 61 ? 0.424 -18.875 -12.141 1 97.31 61 CYS B CA 1
ATOM 1607 C C . CYS B 1 61 ? -0.045 -19.359 -10.773 1 97.31 61 CYS B C 1
ATOM 1609 O O . CYS B 1 61 ? -1.218 -19.203 -10.43 1 97.31 61 CYS B O 1
ATOM 1611 N N . TYR B 1 62 ? 0.878 -19.875 -10.031 1 97.94 62 TYR B N 1
ATOM 1612 C CA 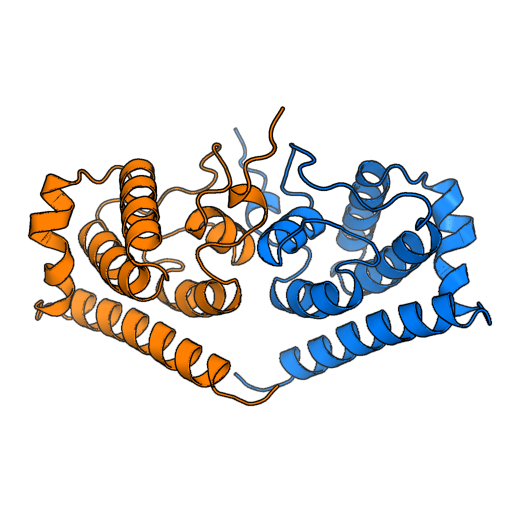. TYR B 1 62 ? 0.48 -20.391 -8.719 1 97.94 62 TYR B CA 1
ATOM 1613 C C . TYR B 1 62 ? 0.023 -19.266 -7.809 1 97.94 62 TYR B C 1
ATOM 1615 O O . TYR B 1 62 ? -0.984 -19.391 -7.109 1 97.94 62 TYR B O 1
ATOM 1623 N N . MET B 1 63 ? 0.795 -18.203 -7.738 1 97.69 63 MET B N 1
ATOM 1624 C CA . MET B 1 63 ? 0.416 -17.062 -6.922 1 97.69 63 MET B CA 1
ATOM 1625 C C . MET B 1 63 ? -0.968 -16.547 -7.312 1 97.69 63 MET B C 1
ATOM 1627 O O . MET B 1 63 ? -1.805 -16.297 -6.445 1 97.69 63 MET B O 1
ATOM 1631 N N . VAL B 1 64 ? -1.22 -16.422 -8.617 1 97.81 64 VAL B N 1
ATOM 1632 C CA . VAL B 1 64 ? -2.51 -15.961 -9.109 1 97.81 64 VAL B CA 1
ATOM 1633 C C . VAL B 1 64 ? -3.609 -16.922 -8.688 1 97.81 64 VAL B C 1
ATOM 1635 O O . VAL B 1 64 ? -4.656 -16.5 -8.188 1 97.81 64 VAL B O 1
ATOM 1638 N N . TYR B 1 65 ? -3.344 -18.188 -8.852 1 98.38 65 TYR B N 1
ATOM 1639 C CA . TYR B 1 65 ? -4.281 -19.234 -8.453 1 98.38 65 TYR B CA 1
ATOM 1640 C C . TYR B 1 65 ? -4.629 -19.109 -6.973 1 98.38 65 TYR B C 1
ATOM 1642 O O . TYR B 1 65 ? -5.801 -19.141 -6.598 1 98.38 65 TYR B O 1
ATOM 1650 N N . ALA B 1 66 ? -3.648 -18.969 -6.168 1 98.31 66 ALA B N 1
ATOM 1651 C CA . ALA B 1 66 ? -3.828 -18.922 -4.719 1 98.31 66 ALA B CA 1
ATOM 1652 C C . ALA B 1 66 ? -4.578 -17.672 -4.297 1 98.31 66 ALA B C 1
ATOM 1654 O O . ALA B 1 66 ? -5.48 -17.719 -3.457 1 98.31 66 ALA B O 1
ATOM 1655 N N . VAL B 1 67 ? -4.254 -16.531 -4.852 1 98.44 67 VAL B N 1
ATOM 1656 C CA . VAL B 1 67 ? -4.828 -15.25 -4.453 1 98.44 67 VAL B CA 1
ATOM 1657 C C . VAL B 1 67 ? -6.262 -15.148 -4.957 1 98.44 67 VAL B C 1
ATOM 1659 O O . VAL B 1 67 ? -7.141 -14.625 -4.262 1 98.44 67 VAL B O 1
ATOM 1662 N N . GLU B 1 68 ? -6.523 -15.602 -6.203 1 98.25 68 GLU B N 1
ATOM 1663 C CA . GLU B 1 68 ? -7.863 -15.57 -6.781 1 98.25 68 GLU B CA 1
ATOM 1664 C C . GLU B 1 68 ? -8.891 -16.172 -5.828 1 98.25 68 GLU B C 1
ATOM 1666 O O . GLU B 1 68 ? -9.992 -15.641 -5.68 1 98.25 68 GLU B O 1
ATOM 1671 N N . LYS B 1 69 ? -8.508 -17.172 -5.102 1 97.5 69 LYS B N 1
ATOM 1672 C CA . LYS B 1 69 ? -9.406 -17.906 -4.219 1 97.5 69 LYS B CA 1
ATOM 1673 C C . LYS B 1 69 ? -9.734 -17.094 -2.967 1 97.5 69 LYS B C 1
ATOM 1675 O O . LYS B 1 69 ? -10.719 -17.391 -2.277 1 97.5 69 LYS B O 1
ATOM 1680 N N . LEU B 1 70 ? -8.938 -16.125 -2.705 1 97.44 70 LEU B N 1
ATOM 1681 C CA . LEU B 1 70 ? -9.133 -15.336 -1.496 1 97.44 70 LEU B CA 1
ATOM 1682 C C . LEU B 1 70 ? -10.008 -14.117 -1.778 1 97.44 70 LEU B C 1
ATOM 1684 O O . LEU B 1 70 ? -10.422 -13.422 -0.851 1 97.44 70 LEU B O 1
ATOM 1688 N N . ILE B 1 71 ? -10.25 -13.828 -3.027 1 96.38 71 ILE B N 1
ATOM 1689 C CA . ILE B 1 71 ? -11.016 -12.656 -3.422 1 96.38 71 ILE B CA 1
ATOM 1690 C C . ILE B 1 71 ? -12.5 -13.008 -3.475 1 96.38 71 ILE B C 1
ATOM 1692 O O . ILE B 1 71 ? -12.891 -14.008 -4.082 1 96.38 71 ILE B O 1
ATOM 1696 N N . SER B 1 72 ? -13.336 -12.211 -2.723 1 94.25 72 SER B N 1
ATOM 1697 C CA . SER B 1 72 ? -14.781 -12.391 -2.709 1 94.25 72 SER B CA 1
ATOM 1698 C C . SER B 1 72 ? -15.5 -11.156 -3.23 1 94.25 72 SER B C 1
ATOM 1700 O O . SER B 1 72 ? -15.109 -10.023 -2.918 1 94.25 72 SER B O 1
ATOM 1702 N N . PRO B 1 73 ? -16.594 -11.367 -4.035 1 95.75 73 PRO B N 1
ATOM 1703 C CA . PRO B 1 73 ? -17.156 -12.641 -4.496 1 95.75 73 PRO B CA 1
ATOM 1704 C C . PRO B 1 73 ? -16.297 -13.305 -5.578 1 95.75 73 PRO B C 1
ATOM 1706 O O . PRO B 1 73 ? -15.414 -12.664 -6.152 1 95.75 73 PRO B O 1
ATOM 1709 N N . SER B 1 74 ? -16.547 -14.539 -5.926 1 95.94 74 SER B N 1
ATOM 1710 C CA . SER B 1 74 ? -15.75 -15.352 -6.836 1 95.94 74 SER B CA 1
ATOM 1711 C C . SER B 1 74 ? -15.648 -14.695 -8.211 1 95.94 74 SER B C 1
ATOM 1713 O O . SER B 1 74 ? -14.617 -14.789 -8.875 1 95.94 74 SER B O 1
ATOM 1715 N N . ALA B 1 75 ? -16.672 -14.062 -8.641 1 96.12 75 ALA B N 1
ATOM 1716 C CA . ALA B 1 75 ? -16.672 -13.398 -9.938 1 96.12 75 ALA B CA 1
ATOM 1717 C C . ALA B 1 75 ? -15.594 -12.312 -9.992 1 96.12 75 ALA B C 1
ATOM 1719 O O . ALA B 1 75 ? -14.922 -12.148 -11.008 1 96.12 75 ALA B O 1
ATOM 1720 N N . LEU B 1 76 ? -15.383 -11.617 -8.891 1 95.56 76 LEU B N 1
ATOM 1721 C CA . LEU B 1 76 ? -14.359 -10.586 -8.797 1 95.56 76 LEU B CA 1
ATOM 1722 C C . LEU B 1 76 ? -12.961 -11.195 -8.836 1 95.56 76 LEU B C 1
ATOM 1724 O O . LEU B 1 76 ? -12.055 -10.633 -9.445 1 95.56 76 LEU B O 1
ATOM 1728 N N . GLY B 1 77 ? -12.844 -12.297 -8.203 1 97.06 77 GLY B N 1
ATOM 1729 C CA . GLY B 1 77 ? -11.578 -13.023 -8.25 1 97.06 77 GLY B CA 1
ATOM 1730 C C . GLY B 1 77 ? -11.18 -13.438 -9.656 1 97.06 77 GLY B C 1
ATOM 1731 O O . GLY B 1 77 ? -10.023 -13.281 -10.047 1 97.06 77 GLY B O 1
ATOM 1732 N N . LYS B 1 78 ? -12.148 -13.891 -10.359 1 97.06 78 LYS B N 1
ATOM 1733 C CA . LYS B 1 78 ? -11.891 -14.32 -11.727 1 97.06 78 LYS B CA 1
ATOM 1734 C C . LYS B 1 78 ? -11.531 -13.133 -12.617 1 97.06 78 LYS B C 1
ATOM 1736 O O . LYS B 1 78 ? -10.648 -13.234 -13.469 1 97.06 78 LYS B O 1
ATOM 1741 N N . GLU B 1 79 ? -12.211 -12.125 -12.43 1 96.38 79 GLU B N 1
ATOM 1742 C CA . GLU B 1 79 ? -11.891 -10.914 -13.188 1 96.38 79 GLU B CA 1
ATOM 1743 C C . GLU B 1 79 ? -10.477 -10.422 -12.852 1 96.38 79 GLU B C 1
ATOM 1745 O O . GLU B 1 79 ? -9.711 -10.078 -13.758 1 96.38 79 GLU B O 1
ATOM 1750 N N . TRP B 1 80 ? -10.188 -10.375 -11.633 1 96.31 80 TRP B N 1
ATOM 1751 C CA . TRP B 1 80 ? -8.867 -9.953 -11.188 1 96.31 80 TRP B CA 1
ATOM 1752 C C . TRP B 1 80 ? -7.777 -10.82 -11.82 1 96.31 80 TRP B C 1
ATOM 1754 O O . TRP B 1 80 ? -6.797 -10.297 -12.352 1 96.31 80 TRP B O 1
ATOM 1764 N N . SER B 1 81 ? -7.965 -12.164 -11.695 1 97.25 81 SER B N 1
ATOM 1765 C CA . SER B 1 81 ? -6.934 -13.055 -12.219 1 97.25 81 SER B CA 1
ATOM 1766 C C . SER B 1 81 ? -6.75 -12.875 -13.719 1 97.25 81 SER B C 1
ATOM 1768 O O . SER B 1 81 ? -5.621 -12.875 -14.219 1 97.25 81 SER B O 1
ATOM 1770 N N . SER B 1 82 ? -7.836 -12.672 -14.406 1 96.56 82 SER B N 1
ATOM 1771 C CA . SER B 1 82 ? -7.766 -12.461 -15.844 1 96.56 82 SER B CA 1
ATOM 1772 C C . SER B 1 82 ? -6.973 -11.203 -16.188 1 96.56 82 SER B C 1
ATOM 1774 O O . SER B 1 82 ? -6.098 -11.234 -17.047 1 96.56 82 SER B O 1
ATOM 1776 N N . LEU B 1 83 ? -7.188 -10.141 -15.5 1 93.12 83 LEU B N 1
ATOM 1777 C CA . LEU B 1 83 ? -6.504 -8.875 -15.742 1 93.12 83 LEU B CA 1
ATOM 1778 C C . LEU B 1 83 ? -5.039 -8.961 -15.328 1 93.12 83 LEU B C 1
ATOM 1780 O O . LEU B 1 83 ? -4.164 -8.43 -16.016 1 93.12 83 LEU B O 1
ATOM 1784 N N . PHE B 1 84 ? -4.781 -9.641 -14.273 1 93.69 84 PHE B N 1
ATOM 1785 C CA . PHE B 1 84 ? -3.412 -9.789 -13.789 1 93.69 84 PHE B CA 1
ATOM 1786 C C . PHE B 1 84 ? -2.57 -10.578 -14.781 1 93.69 84 PHE B C 1
ATOM 1788 O O . PHE B 1 84 ? -1.437 -10.195 -15.086 1 93.69 84 PHE B O 1
ATOM 1795 N N . LEU B 1 85 ? -3.141 -11.625 -15.227 1 94 85 LEU B N 1
ATOM 1796 C CA . LEU B 1 85 ? -2.447 -12.469 -16.203 1 94 85 LEU B CA 1
ATOM 1797 C C . LEU B 1 85 ? -2.154 -11.695 -17.484 1 94 85 LEU B C 1
ATOM 1799 O O . LEU B 1 85 ? -1.044 -11.758 -18.016 1 94 85 LEU B O 1
ATOM 1803 N N . LYS B 1 86 ? -3.154 -11.047 -17.938 1 91.75 86 LYS B N 1
ATOM 1804 C CA . LYS B 1 86 ? -2.971 -10.219 -19.125 1 91.75 86 LYS B CA 1
ATOM 1805 C C . LYS B 1 86 ? -1.82 -9.234 -18.938 1 91.75 86 LYS B C 1
ATOM 1807 O O . LYS B 1 86 ? -0.966 -9.102 -19.828 1 91.75 86 LYS B O 1
ATOM 1812 N N . ARG B 1 87 ? -1.766 -8.648 -17.781 1 88.25 87 ARG B N 1
ATOM 1813 C CA . ARG B 1 87 ? -0.718 -7.676 -17.5 1 88.25 87 ARG B CA 1
ATOM 1814 C C . ARG B 1 87 ? 0.648 -8.352 -17.406 1 88.25 87 ARG B C 1
ATOM 1816 O O . ARG B 1 87 ? 1.663 -7.75 -17.766 1 88.25 87 ARG B O 1
ATOM 1823 N N . SER B 1 88 ? 0.665 -9.555 -16.984 1 88.44 88 SER B N 1
ATOM 1824 C CA . SER B 1 88 ? 1.908 -10.297 -16.797 1 88.44 88 SER B CA 1
ATOM 1825 C C . SER B 1 88 ? 2.334 -10.984 -18.094 1 88.44 88 SER B C 1
ATOM 1827 O O . SER B 1 88 ? 3.365 -11.656 -18.141 1 88.44 88 SER B O 1
ATOM 1829 N N . GLY B 1 89 ? 1.537 -10.883 -19.125 1 88.62 89 GLY B N 1
ATOM 1830 C CA . GLY B 1 89 ? 1.849 -11.5 -20.391 1 88.62 89 GLY B CA 1
ATOM 1831 C C . GLY B 1 89 ? 1.603 -13 -20.406 1 88.62 89 GLY B C 1
ATOM 1832 O O . GLY B 1 89 ? 2.258 -13.734 -21.156 1 88.62 89 GLY B O 1
ATOM 1833 N N . ILE B 1 90 ? 0.748 -13.477 -19.562 1 94.06 90 ILE B N 1
ATOM 1834 C CA . ILE B 1 90 ? 0.451 -14.898 -19.484 1 94.06 90 ILE B CA 1
ATOM 1835 C C . ILE B 1 90 ? -0.933 -15.172 -20.078 1 94.06 90 ILE B C 1
ATOM 1837 O O . ILE B 1 90 ? -1.918 -14.555 -19.672 1 94.06 90 ILE B O 1
ATOM 1841 N N . SER B 1 91 ? -1.033 -16.062 -21.031 1 95.31 91 SER B N 1
ATOM 1842 C CA . SER B 1 91 ? -2.305 -16.375 -21.672 1 95.31 91 SER B CA 1
ATOM 1843 C C . SER B 1 91 ? -3.189 -17.219 -20.75 1 95.31 91 SER B C 1
ATOM 1845 O O . SER B 1 91 ? -2.688 -17.984 -19.922 1 95.31 91 SER B O 1
ATOM 1847 N N . GLN B 1 92 ? -4.504 -17.109 -21 1 96.25 92 GLN B N 1
ATOM 1848 C CA . GLN B 1 92 ? -5.461 -17.875 -20.203 1 96.25 92 GLN B CA 1
ATOM 1849 C C . GLN B 1 92 ? -5.262 -19.375 -20.422 1 96.25 92 GLN B C 1
ATOM 1851 O O . GLN B 1 92 ? -5.27 -20.156 -19.469 1 96.25 92 GLN B O 1
ATOM 1856 N N . PRO B 1 93 ? -5.031 -19.812 -21.625 1 97.31 93 PRO B N 1
ATOM 1857 C CA . PRO B 1 93 ? -4.77 -21.234 -21.828 1 97.31 93 PRO B CA 1
ATOM 1858 C C . PRO B 1 93 ? -3.545 -21.734 -21.062 1 97.31 93 PRO B C 1
ATOM 1860 O O . PRO B 1 93 ? -3.586 -22.797 -20.438 1 97.31 93 PRO B O 1
ATOM 1863 N N . TYR B 1 94 ? -2.492 -21.062 -21.125 1 96.56 94 TYR B N 1
ATOM 1864 C CA . TYR B 1 94 ? -1.299 -21.422 -20.375 1 96.56 94 TYR B CA 1
ATOM 1865 C C . TYR B 1 94 ? -1.597 -21.516 -18.875 1 96.56 94 TYR B C 1
ATOM 1867 O O . TYR B 1 94 ? -1.221 -22.484 -18.219 1 96.56 94 TYR B O 1
ATOM 1875 N N . TYR B 1 95 ? -2.268 -20.547 -18.391 1 97.44 95 TYR B N 1
ATOM 1876 C CA . TYR B 1 95 ? -2.619 -20.5 -16.969 1 97.44 95 TYR B CA 1
ATOM 1877 C C . TYR B 1 95 ? -3.457 -21.719 -16.578 1 97.44 95 TYR B C 1
ATOM 1879 O O . TYR B 1 95 ? -3.184 -22.359 -15.562 1 97.44 95 TYR B O 1
ATOM 1887 N N . LYS B 1 96 ? -4.48 -22 -17.328 1 96.94 96 LYS B N 1
ATOM 1888 C CA . LYS B 1 96 ? -5.359 -23.125 -17.031 1 96.94 96 LYS B CA 1
ATOM 1889 C C . LYS B 1 96 ? -4.574 -24.438 -16.984 1 96.94 96 LYS B C 1
ATOM 1891 O O . LYS B 1 96 ? -4.859 -25.297 -16.156 1 96.94 96 LYS B O 1
ATOM 1896 N N . SER B 1 97 ? -3.561 -24.531 -17.766 1 96.38 97 SER B N 1
ATOM 1897 C CA . SER B 1 97 ? -2.789 -25.766 -17.891 1 96.38 97 SER B CA 1
ATOM 1898 C C . SER B 1 97 ? -1.735 -25.859 -16.781 1 96.38 97 SER B C 1
ATOM 1900 O O . SER B 1 97 ? -1.293 -26.953 -16.438 1 96.38 97 SER B O 1
ATOM 1902 N N . HIS B 1 98 ? -1.339 -24.703 -16.156 1 96.25 98 HIS B N 1
ATOM 1903 C CA . HIS B 1 98 ? -0.101 -24.734 -15.391 1 96.25 98 HIS B CA 1
ATOM 1904 C C . HIS B 1 98 ? -0.31 -24.188 -13.984 1 96.25 98 HIS B C 1
ATOM 1906 O O . HIS B 1 98 ? 0.59 -24.266 -13.141 1 96.25 98 HIS B O 1
ATOM 1912 N N . ARG B 1 99 ? -1.443 -23.641 -13.633 1 95.25 99 ARG B N 1
ATOM 1913 C CA . ARG B 1 99 ? -1.677 -22.922 -12.383 1 95.25 99 ARG B CA 1
ATOM 1914 C C . ARG B 1 99 ? -1.438 -23.828 -11.18 1 95.25 99 ARG B C 1
ATOM 1916 O O . ARG B 1 99 ? -1.149 -23.359 -10.086 1 95.25 99 ARG B O 1
ATOM 1923 N N . LEU B 1 100 ? -1.462 -25.172 -11.367 1 95.81 100 LEU B N 1
ATOM 1924 C CA . LEU B 1 100 ? -1.283 -26.094 -10.25 1 95.81 100 LEU B CA 1
ATOM 1925 C C . LEU B 1 100 ? 0.077 -26.766 -10.32 1 95.81 100 LEU B C 1
ATOM 1927 O O . LEU B 1 100 ? 0.397 -27.609 -9.484 1 95.81 100 LEU B O 1
ATOM 1931 N N . ASP B 1 101 ? 0.879 -26.391 -11.273 1 92.25 101 ASP B N 1
ATOM 1932 C CA . ASP B 1 101 ? 2.162 -27.062 -11.461 1 92.25 101 ASP B CA 1
ATOM 1933 C C . ASP B 1 101 ? 3.061 -26.891 -10.242 1 92.25 101 ASP B C 1
ATOM 1935 O O . ASP B 1 101 ? 3.713 -27.828 -9.805 1 92.25 101 ASP B O 1
ATOM 1939 N N . ASP B 1 102 ? 3.111 -25.672 -9.68 1 90.38 102 ASP B N 1
ATOM 1940 C CA . ASP B 1 102 ? 3.898 -25.453 -8.469 1 90.38 102 ASP B CA 1
ATOM 1941 C C . ASP B 1 102 ? 3.381 -26.297 -7.312 1 90.38 102 ASP B C 1
ATOM 1943 O O . ASP B 1 102 ? 4.168 -26.828 -6.523 1 90.38 102 ASP B O 1
ATOM 1947 N N . ALA B 1 103 ? 2.129 -26.422 -7.277 1 91.19 103 ALA B N 1
ATOM 1948 C CA . ALA B 1 103 ? 1.506 -27.156 -6.188 1 91.19 103 ALA B CA 1
ATOM 1949 C C . ALA B 1 103 ? 1.892 -28.641 -6.238 1 91.19 103 ALA B C 1
ATOM 1951 O O . ALA B 1 103 ? 1.987 -29.297 -5.203 1 91.19 103 ALA B O 1
ATOM 1952 N N . ARG B 1 104 ? 2.232 -29.078 -7.422 1 94.44 104 ARG B N 1
ATOM 1953 C CA . ARG B 1 104 ? 2.461 -30.5 -7.617 1 94.44 104 ARG B CA 1
ATOM 1954 C C . ARG B 1 104 ? 3.945 -30.797 -7.816 1 94.44 104 ARG B C 1
ATOM 1956 O O . ARG B 1 104 ? 4.352 -31.953 -7.871 1 94.44 104 ARG B O 1
ATOM 1963 N N . SER B 1 105 ? 4.699 -29.75 -7.914 1 93.94 105 SER B N 1
ATOM 1964 C CA . SER B 1 105 ? 6.102 -29.906 -8.289 1 93.94 105 SER B CA 1
ATOM 1965 C C . SER B 1 105 ? 6.93 -30.469 -7.133 1 93.94 105 SER B C 1
ATOM 1967 O O . SER B 1 105 ? 6.707 -30.109 -5.977 1 93.94 105 SER B O 1
ATOM 1969 N N . ASP B 1 106 ? 7.93 -31.266 -7.531 1 94.94 106 ASP B N 1
ATOM 1970 C CA . ASP B 1 106 ? 8.898 -31.766 -6.551 1 94.94 106 ASP B CA 1
ATOM 1971 C C . ASP B 1 106 ? 10.242 -31.062 -6.703 1 94.94 106 ASP B C 1
ATOM 1973 O O . ASP B 1 106 ? 11.203 -31.391 -6.012 1 94.94 106 ASP B O 1
ATOM 1977 N N . VAL B 1 107 ? 10.344 -30.141 -7.562 1 94.75 107 VAL B N 1
ATOM 1978 C CA . VAL B 1 107 ? 11.547 -29.328 -7.715 1 94.75 107 VAL B CA 1
ATOM 1979 C C . VAL B 1 107 ? 11.711 -28.406 -6.508 1 94.75 107 VAL B C 1
ATOM 1981 O O . VAL B 1 107 ? 10.789 -27.672 -6.16 1 94.75 107 VAL B O 1
ATOM 1984 N N . PRO B 1 108 ? 12.828 -28.422 -5.879 1 95.62 108 PRO B N 1
ATOM 1985 C CA . PRO B 1 108 ? 13.039 -27.688 -4.633 1 95.62 108 PRO B CA 1
ATOM 1986 C C . PRO B 1 108 ? 12.664 -26.203 -4.754 1 95.62 108 PRO B C 1
ATOM 1988 O O . PRO B 1 108 ? 12.008 -25.656 -3.869 1 95.62 108 PRO B O 1
ATOM 1991 N N . ALA B 1 109 ? 13.062 -25.562 -5.793 1 92.81 109 ALA B N 1
ATOM 1992 C CA . ALA B 1 109 ? 12.758 -24.141 -5.969 1 92.81 109 ALA B CA 1
ATOM 1993 C C . ALA B 1 109 ? 11.25 -23.906 -6.02 1 92.81 109 ALA B C 1
ATOM 1995 O O . ALA B 1 109 ? 10.758 -22.922 -5.477 1 92.81 109 ALA B O 1
ATOM 1996 N N . ASN B 1 110 ? 10.516 -24.828 -6.641 1 94.94 110 ASN B N 1
ATOM 1997 C CA . ASN B 1 110 ? 9.07 -24.719 -6.734 1 94.94 110 ASN B CA 1
ATOM 1998 C C . ASN B 1 110 ? 8.398 -24.984 -5.391 1 94.94 110 ASN B C 1
ATOM 2000 O O . ASN B 1 110 ? 7.422 -24.312 -5.039 1 94.94 110 ASN B O 1
ATOM 2004 N N . ILE B 1 111 ? 8.938 -25.938 -4.699 1 96.62 111 ILE B N 1
ATOM 2005 C CA . ILE B 1 111 ? 8.43 -26.25 -3.365 1 96.62 111 ILE B CA 1
ATOM 2006 C C . ILE B 1 111 ? 8.617 -25.031 -2.455 1 96.62 111 ILE B C 1
ATOM 2008 O O . ILE B 1 111 ? 7.688 -24.625 -1.747 1 96.62 111 ILE B O 1
ATOM 2012 N N . GLU B 1 112 ? 9.75 -24.516 -2.512 1 96.69 112 GLU B N 1
ATOM 2013 C CA . GLU B 1 112 ? 10.07 -23.359 -1.671 1 96.69 112 GLU B CA 1
ATOM 2014 C C . GLU B 1 112 ? 9.133 -22.188 -1.971 1 96.69 112 GLU B C 1
ATOM 2016 O O . GLU B 1 112 ? 8.617 -21.562 -1.053 1 96.69 112 GLU B O 1
ATOM 2021 N N . PHE B 1 113 ? 8.93 -21.984 -3.246 1 96.81 113 PHE B N 1
ATOM 2022 C CA . PHE B 1 113 ? 8.07 -20.859 -3.613 1 96.81 113 PHE B CA 1
ATOM 2023 C C . PHE B 1 113 ? 6.637 -21.109 -3.154 1 96.81 113 PHE B C 1
ATOM 2025 O O . PHE B 1 113 ? 6.016 -20.234 -2.549 1 96.81 113 PHE B O 1
ATOM 2032 N N . ARG B 1 114 ? 6.195 -22.219 -3.412 1 97.06 114 ARG B N 1
ATOM 2033 C CA . ARG B 1 114 ? 4.84 -22.578 -3.008 1 97.06 114 ARG B CA 1
ATOM 2034 C C . ARG B 1 114 ? 4.66 -22.438 -1.5 1 97.06 114 ARG B C 1
ATOM 2036 O O . ARG B 1 114 ? 3.65 -21.906 -1.036 1 97.06 114 ARG B O 1
ATOM 2043 N N . GLU B 1 115 ? 5.578 -22.891 -0.77 1 97.62 115 GLU B N 1
ATOM 2044 C CA . GLU B 1 115 ? 5.484 -22.828 0.686 1 97.62 115 GLU B CA 1
ATOM 2045 C C . GLU B 1 115 ? 5.523 -21.375 1.171 1 97.62 115 GLU B C 1
ATOM 2047 O O . GLU B 1 115 ? 4.832 -21.016 2.127 1 97.62 115 GLU B O 1
ATOM 2052 N N . ASN B 1 116 ? 6.344 -20.594 0.524 1 97.81 116 ASN B N 1
ATOM 2053 C CA . ASN B 1 116 ? 6.41 -19.188 0.885 1 97.81 116 ASN B CA 1
ATOM 2054 C C . ASN B 1 116 ? 5.078 -18.484 0.634 1 97.81 116 ASN B C 1
ATOM 2056 O O . ASN B 1 116 ? 4.633 -17.688 1.455 1 97.81 116 ASN B O 1
ATOM 2060 N N . ILE B 1 117 ? 4.391 -18.797 -0.479 1 98.25 117 ILE B N 1
ATOM 2061 C CA . ILE B 1 117 ? 3.08 -18.219 -0.78 1 98.25 117 ILE B CA 1
ATOM 2062 C C . ILE B 1 117 ? 2.057 -18.719 0.239 1 98.25 117 ILE B C 1
ATOM 2064 O O . ILE B 1 117 ? 1.303 -17.922 0.806 1 98.25 117 ILE B O 1
ATOM 2068 N N . ASN B 1 118 ? 2.078 -20 0.48 1 97.81 118 ASN B N 1
ATOM 2069 C CA . ASN B 1 118 ? 1.132 -20.578 1.429 1 97.81 118 ASN B CA 1
ATOM 2070 C C . ASN B 1 118 ? 1.311 -19.984 2.826 1 97.81 118 ASN B C 1
ATOM 2072 O O . ASN B 1 118 ? 0.329 -19.703 3.514 1 97.81 118 ASN B O 1
ATOM 2076 N N . ASN B 1 119 ? 2.535 -19.859 3.203 1 98.12 119 ASN B N 1
ATOM 2077 C CA . ASN B 1 119 ? 2.816 -19.266 4.512 1 98.12 119 ASN B CA 1
ATOM 2078 C C . ASN B 1 119 ? 2.385 -17.812 4.578 1 98.12 119 ASN B C 1
ATOM 2080 O O . ASN B 1 119 ? 1.896 -17.344 5.609 1 98.12 119 ASN B O 1
ATOM 2084 N N . ALA B 1 120 ? 2.625 -17.094 3.51 1 97.62 120 ALA B N 1
ATOM 2085 C CA . ALA B 1 120 ? 2.178 -15.703 3.451 1 97.62 120 ALA B CA 1
ATOM 2086 C C . ALA B 1 120 ? 0.665 -15.602 3.623 1 97.62 120 ALA B C 1
ATOM 2088 O O . ALA B 1 120 ? 0.171 -14.758 4.367 1 97.62 120 ALA B O 1
ATOM 2089 N N . ILE B 1 121 ? -0.077 -16.469 2.99 1 97.88 121 ILE B N 1
ATOM 2090 C CA . ILE B 1 121 ? -1.534 -16.469 3.055 1 97.88 121 ILE B CA 1
ATOM 2091 C C . ILE B 1 121 ? -1.988 -16.891 4.449 1 97.88 121 ILE B C 1
ATOM 2093 O O . ILE B 1 121 ? -2.908 -16.297 5.016 1 97.88 121 ILE B O 1
ATOM 2097 N N . LYS B 1 122 ? -1.3 -17.844 4.996 1 97.25 122 LYS B N 1
ATOM 2098 C CA . LYS B 1 122 ? -1.601 -18.266 6.359 1 97.25 122 LYS B CA 1
ATOM 2099 C C . LYS B 1 122 ?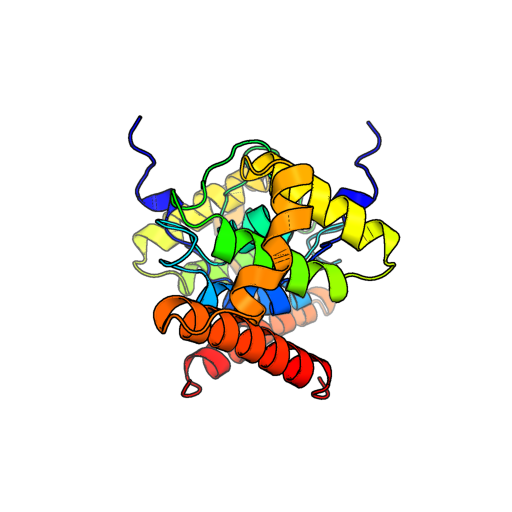 -1.41 -17.125 7.348 1 97.25 122 LYS B C 1
ATOM 2101 O O . LYS B 1 122 ? -2.244 -16.906 8.234 1 97.25 122 LYS B O 1
ATOM 2106 N N . ASN B 1 123 ? -0.302 -16.484 7.258 1 95.5 123 ASN B N 1
ATOM 2107 C CA . ASN B 1 123 ? -0.024 -15.32 8.102 1 95.5 123 ASN B CA 1
ATOM 2108 C C . ASN B 1 123 ? -1.113 -14.266 7.98 1 95.5 123 ASN B C 1
ATOM 2110 O O . ASN B 1 123 ? -1.547 -13.695 8.984 1 95.5 123 ASN B O 1
ATOM 2114 N N . TRP B 1 124 ? -1.506 -13.977 6.789 1 95.25 124 TRP B N 1
ATOM 2115 C CA . TRP B 1 124 ? -2.576 -13.016 6.547 1 95.25 124 TRP B CA 1
ATOM 2116 C C . TRP B 1 124 ? -3.875 -13.469 7.207 1 95.25 124 TRP B C 1
ATOM 2118 O O . TRP B 1 124 ? -4.57 -12.664 7.832 1 95.25 124 TRP B O 1
ATOM 2128 N N . GLU B 1 125 ? -4.223 -14.711 7.051 1 95.75 125 GLU B N 1
ATOM 2129 C CA . GLU B 1 125 ? -5.441 -15.242 7.652 1 95.75 125 GLU B CA 1
ATOM 2130 C C . GLU B 1 125 ? -5.418 -15.094 9.172 1 95.75 125 GLU B C 1
ATOM 2132 O O . GLU B 1 125 ? -6.445 -14.797 9.789 1 95.75 125 GLU B O 1
ATOM 2137 N N . GLU B 1 126 ? -4.262 -15.227 9.742 1 92.88 126 GLU B N 1
ATOM 2138 C CA . GLU B 1 126 ? -4.113 -15.086 11.188 1 92.88 126 GLU B CA 1
ATOM 2139 C C . GLU B 1 126 ? -4.273 -13.633 11.625 1 92.88 126 GLU B C 1
ATOM 2141 O O . GLU B 1 126 ? -4.871 -13.359 12.664 1 92.88 126 GLU B O 1
ATOM 2146 N N . MET B 1 127 ? -3.77 -12.781 10.828 1 87.12 127 MET B N 1
ATOM 2147 C CA . MET B 1 127 ? -3.883 -11.359 11.133 1 87.12 127 MET B CA 1
ATOM 2148 C C . MET B 1 127 ? -5.328 -10.891 11.023 1 87.12 127 MET B C 1
ATOM 2150 O O . MET B 1 127 ? -5.75 -9.984 11.742 1 87.12 127 MET B O 1
ATOM 2154 N N . ARG B 1 128 ? -6.016 -11.461 10.125 1 84.69 128 ARG B N 1
ATOM 2155 C CA . ARG B 1 128 ? -7.406 -11.094 9.898 1 84.69 128 ARG B CA 1
ATOM 2156 C C . ARG B 1 128 ? -8.289 -11.562 11.047 1 84.69 128 ARG B C 1
ATOM 2158 O O . ARG B 1 128 ? -9.289 -10.914 11.367 1 84.69 128 ARG B O 1
ATOM 2165 N N . ARG B 1 129 ? -7.859 -12.641 11.57 1 79.5 129 ARG B N 1
ATOM 2166 C CA . ARG B 1 129 ? -8.648 -13.211 12.656 1 79.5 129 ARG B CA 1
ATOM 2167 C C . ARG B 1 129 ? -8.32 -12.531 13.984 1 79.5 129 ARG B C 1
ATOM 2169 O O . ARG B 1 129 ? -9.109 -12.578 14.93 1 79.5 129 ARG B O 1
ATOM 2176 N N . ALA B 1 130 ? -7.098 -11.953 14.008 1 66.12 130 ALA B N 1
ATOM 2177 C CA . ALA B 1 130 ? -6.699 -11.352 15.273 1 66.12 130 ALA B CA 1
ATOM 2178 C C . ALA B 1 130 ? -7.543 -10.109 15.578 1 66.12 130 ALA B C 1
ATOM 2180 O O . ALA B 1 130 ? -7.789 -9.289 14.695 1 66.12 130 ALA B O 1
ATOM 2181 N N . PRO B 1 131 ? -8.156 -10.055 16.75 1 55.16 131 PRO B N 1
ATOM 2182 C CA . PRO B 1 131 ? -8.992 -8.93 17.188 1 55.16 131 PRO B CA 1
ATOM 2183 C C . PRO B 1 131 ? -8.25 -7.594 17.125 1 55.16 131 PRO B C 1
ATOM 2185 O O . PRO B 1 131 ? -7.043 -7.539 17.359 1 55.16 131 PRO B O 1
ATOM 2188 N N . ARG B 1 132 ? -8.695 -6.688 16.531 1 46.5 132 ARG B N 1
ATOM 2189 C CA . ARG B 1 132 ? -8.172 -5.332 16.422 1 46.5 132 ARG B CA 1
ATOM 2190 C C . ARG B 1 132 ? -8.055 -4.684 17.797 1 46.5 132 ARG B C 1
ATOM 2192 O O . ARG B 1 132 ? -8.844 -4.98 18.703 1 46.5 132 ARG B O 1
#

Radius of gyration: 19.96 Å; Cα contacts (8 Å, |Δi|>4): 283; chains: 2; bounding box: 36×62×44 Å

Solvent-accessible surface area (backbone atoms only — not comparable to full-atom values): 14871 Å² total; per-residue (Å²): 133,79,78,53,76,62,75,46,46,66,73,54,46,61,64,50,38,55,35,41,38,72,52,33,55,76,66,40,32,58,83,62,30,68,60,55,47,38,38,55,71,47,68,65,55,86,68,74,86,65,60,66,45,84,92,35,60,49,61,49,26,27,52,43,52,58,50,32,74,70,24,80,58,62,70,56,13,52,51,49,42,53,54,50,30,56,73,67,72,44,53,67,68,58,38,75,76,32,27,57,46,33,79,68,40,84,48,64,73,36,40,51,49,45,49,38,48,52,49,21,54,50,53,36,54,50,57,71,66,48,81,129,135,78,77,53,74,65,76,46,46,66,73,55,47,64,66,50,38,55,35,42,39,71,52,32,56,77,65,40,32,56,80,62,30,69,59,56,47,38,39,56,70,46,66,67,57,86,71,68,86,62,60,66,43,84,91,35,60,50,60,50,26,28,53,43,53,59,52,29,72,71,26,80,58,60,71,55,13,52,51,49,43,54,54,49,30,56,74,67,71,44,53,69,69,59,39,75,75,33,30,57,47,34,80,68,40,83,49,66,72,37,40,52,48,45,50,38,48,51,50,23,52,50,53,36,56,50,58,70,65,46,81,128

pLDDT: mean 87.64, std 15.34, range [24.89, 98.44]

Organism: NCBI:txid2530390

Foldseek 3Di:
DPPPPLVVDQQQDLLLLVLVCVLCEPPFWDPDDSVRSSCLLRVNDPDCPIATDPPCVLLVLQLLVVRLVVGPPNVSSVVSSCSSCVRNVHDPVNSVVRSCVLVVDPPPVSVSSNVSSVVSVVVSVVVVPDDD/DPPPPLVVDQQQDLLLLVLVCVLCEPPFWDPDDSVRSSCLLRVPDPPCPIATDPPCVLLVLQLLVVVLVVGPPNVSSVVSSCSSCVRNVHDPVNSVVRSCVLVVDPPPVSVSSNVSSVVSVVVSVVVVPDDD

Secondary structure (DSSP, 8-state):
----GGGGS-SS-HHHHHHHHHHHBTTTBSS--HHHHHHHHTT--SS----BPTT-HHHHHHHHHHHHTTSSSHHHHHHHHHHHHHHHT--HHHHHHHTTHHHH---HHHHHHHHHHHHHHHHHHHHHHS--/----GGGGS-SS-HHHHHHHHHHHBTTTBSS--HHHHHHHHTT--SS-S--BPTT-HHHHHHHHHHHHTTSSSHHHHHHHHHHHHHHHT--HHHHHHHTTHHHH---HHHHHHHHHHHHHHHHHHHHHHS--

Sequence (264 aa):
MMKDAEQFRDTVSAKLCNCLYEACNEVLFEFTTPIMFSFYMNIRSEQDFFQPIKFKQLHICYMVYAVEKLISPSALGKEWSSLFLKRSGISQPYYKSHRLDDARSDVPANIEFRENINNAIKNWEEMRRAPRMMKDAEQFRDTVSAKLCNCLYEACNEVLFEFTTPIMFSFYMNIRSEQDFFQPIKFKQLHICYMVYAVEKLISPSALGKEWSSLFLKRSGISQPYYKSHRLDDARSDVPANIEFRENINNAIKNWEEMRRAPR